Protein AF-A0A7S0TF76-F1 (afdb_monomer_lite)

Radius of gyration: 30.28 Å; chains: 1; bounding box: 95×73×67 Å

pLDDT: mean 72.22, std 18.8, range [25.62, 90.69]

Sequence (268 aa):
AAELTAAITSTTAPPGPQDSPATQPSAFSDVQNGTADVSTMPVDFELGYGGSRKMKGGAMLVMRATTANYNDFKVWVIEESRKIYPGLCKAFCCKEDAGESASVVWVAIFEREALEAVRAEHDTTKPSMLRSLVEEGVMEKVQGLEWCVLSAAFDYDNIAGEQQAVVCVGRMLDPLTSKIAVAMESLGRTQETFAPTCSFMIESEFEIRVKELTAGLSQRAKNHLRVHAGGPVVLINGSYVGSIREFEAFVFKKYKYKDTTPDGMYAK

Foldseek 3Di:
DDYDDDDDDDDDDDDDDDDDDDPDPPPDDDDDDDVPPVVPFDWPDKDFPACLQPAPWKKKKKWKFKFLAVVVVVVCCVPPVPVLADAWGMKTKGWPDPDRTTTMIIMTMGHPVCVVVSVVLPPPVDPHPVVVCCVVRRTVDTPDMDMDTGDSQPQPVALDPAQWEKEKEAAQQQLLLLVVVVVLVVCVVNPVSRNYDYHHDHPVVRVVVQCVLQVPADPLSNCQCVVPPRFMWMDIPSHGQHGSVSVQVVCCVRVVDDDPDDSVVSRD

Secondary structure (DSSP, 8-state):
----------------------------S-----TTTGGGSPEEEEEE-S-GGG-SSEEEEEEEEEES-HHHHHHHHHHHHHHHSTTEEEEEEEE-SSSSSEEEEEEEEEEGGGHHHHHHHT-TTSS-HHHHHHHTTSEEEEEEEEEEEEPTT--TT-S--S-EEEEEEEETT-HHHHHHHHHHHHHHHH-TTEEEEEEEE-HHHHHHHHHHHHHTS-HHHHTHHHHSTTPPEEEETTEEEESHHHHHHHHHHHH-----S-GGGG--

Organism: Hemiselmis andersenii (NCBI:txid464988)

Structure (mmCIF, N/CA/C/O backbone):
data_AF-A0A7S0TF76-F1
#
_entry.id   AF-A0A7S0TF76-F1
#
loop_
_atom_site.group_PDB
_atom_site.id
_atom_site.type_symbol
_atom_site.label_atom_id
_atom_site.label_alt_id
_atom_site.label_comp_id
_atom_site.label_asym_id
_atom_site.label_entity_id
_atom_site.label_seq_id
_atom_site.pdbx_PDB_ins_code
_atom_site.Cartn_x
_atom_site.Cartn_y
_atom_site.Cartn_z
_atom_site.occupancy
_atom_site.B_iso_or_equiv
_atom_site.auth_seq_id
_atom_site.auth_comp_id
_atom_site.auth_asym_id
_atom_site.auth_atom_id
_atom_site.pdbx_PDB_model_num
ATOM 1 N N . ALA A 1 1 ? -65.499 -53.991 -11.770 1.00 42.19 1 ALA A N 1
ATOM 2 C CA . ALA A 1 1 ? -65.523 -53.253 -10.493 1.00 42.19 1 ALA A CA 1
ATOM 3 C C . ALA A 1 1 ? -64.981 -51.855 -10.790 1.00 42.19 1 ALA A C 1
ATOM 5 O O . ALA A 1 1 ? -63.782 -51.736 -10.981 1.00 42.19 1 ALA A O 1
ATOM 6 N N . ALA A 1 2 ? -65.813 -50.956 -11.332 1.00 34.47 2 ALA A N 1
ATOM 7 C CA . ALA A 1 2 ? -66.719 -50.022 -10.628 1.00 34.47 2 ALA A CA 1
ATOM 8 C C . ALA A 1 2 ? -65.906 -48.953 -9.859 1.00 34.47 2 ALA A C 1
ATOM 10 O O . ALA A 1 2 ? -65.185 -49.324 -8.944 1.00 34.47 2 ALA A O 1
ATOM 11 N N . GLU A 1 3 ? -65.803 -47.722 -10.392 1.00 29.64 3 GLU A N 1
ATOM 12 C CA . GLU A 1 3 ? -66.575 -46.516 -9.963 1.00 29.64 3 GLU A CA 1
ATOM 13 C C . GLU A 1 3 ? -65.893 -45.818 -8.762 1.00 29.64 3 GLU A C 1
ATOM 15 O O . GLU A 1 3 ? -65.304 -46.502 -7.942 1.00 29.64 3 GLU A O 1
ATOM 20 N N . LEU A 1 4 ? -65.889 -44.508 -8.494 1.00 28.47 4 LEU A N 1
ATOM 21 C CA . LEU A 1 4 ? -66.287 -43.225 -9.097 1.00 28.47 4 LEU A CA 1
ATOM 22 C C . LEU A 1 4 ? -65.825 -42.158 -8.056 1.00 28.47 4 LEU A C 1
ATOM 24 O O . LEU A 1 4 ? -65.950 -42.449 -6.871 1.00 28.47 4 LEU A O 1
ATOM 28 N N . THR A 1 5 ? -65.462 -40.922 -8.462 1.00 32.19 5 THR A N 1
ATOM 29 C CA . THR A 1 5 ? -65.609 -39.632 -7.691 1.00 32.19 5 THR A CA 1
ATOM 30 C C . THR A 1 5 ? -64.993 -39.495 -6.272 1.00 32.19 5 THR A C 1
ATOM 32 O O . THR A 1 5 ? -64.622 -40.464 -5.641 1.00 32.19 5 THR A O 1
ATOM 35 N N . ALA A 1 6 ? -64.897 -38.351 -5.587 1.00 31.08 6 ALA A N 1
ATOM 36 C CA . ALA A 1 6 ? -64.732 -36.911 -5.822 1.00 31.08 6 ALA A CA 1
ATOM 37 C C . ALA A 1 6 ? -64.413 -36.298 -4.424 1.00 31.08 6 ALA A C 1
ATOM 39 O O . ALA A 1 6 ? -64.575 -36.959 -3.401 1.00 31.08 6 ALA A O 1
ATOM 40 N N . ALA A 1 7 ? -63.936 -35.053 -4.390 1.00 33.53 7 ALA A N 1
ATOM 41 C CA . ALA A 1 7 ? -63.537 -34.280 -3.204 1.00 33.53 7 ALA A CA 1
ATOM 42 C C . ALA A 1 7 ? -64.672 -33.949 -2.200 1.00 33.53 7 ALA A C 1
ATOM 44 O O . ALA A 1 7 ? -65.834 -34.041 -2.579 1.00 33.53 7 ALA A O 1
ATOM 45 N N . ILE A 1 8 ? -64.307 -33.500 -0.977 1.00 30.97 8 ILE A N 1
ATOM 46 C CA . ILE A 1 8 ? -64.923 -32.447 -0.104 1.00 30.97 8 ILE A CA 1
ATOM 47 C C . ILE A 1 8 ? -64.237 -32.498 1.294 1.00 30.97 8 ILE A C 1
ATOM 49 O O . ILE A 1 8 ? -64.200 -33.553 1.916 1.00 30.97 8 ILE A O 1
ATOM 53 N N . THR A 1 9 ? -63.385 -31.532 1.673 1.00 28.66 9 THR A N 1
ATOM 54 C CA . THR A 1 9 ? -63.597 -30.343 2.554 1.00 28.66 9 THR A CA 1
ATOM 55 C C . THR A 1 9 ? -64.059 -30.572 4.012 1.00 28.66 9 THR A C 1
ATOM 57 O O . THR A 1 9 ? -65.182 -30.997 4.227 1.00 28.66 9 THR A O 1
ATOM 60 N N . SER A 1 10 ? -63.221 -30.100 4.966 1.00 28.97 10 SER A N 1
ATOM 61 C CA . SER A 1 10 ? -63.532 -29.358 6.225 1.00 28.97 10 SER A CA 1
ATOM 62 C C . SER A 1 10 ? -64.458 -30.032 7.269 1.00 28.97 10 SER A C 1
ATOM 64 O O . SER A 1 10 ? -65.567 -30.428 6.955 1.00 28.97 10 SER A O 1
ATOM 66 N N . THR A 1 11 ? -64.180 -30.111 8.580 1.00 29.22 11 THR A N 1
ATOM 67 C CA . THR A 1 11 ? -64.014 -29.015 9.568 1.00 29.22 11 THR A CA 1
ATOM 68 C C . THR A 1 11 ? -63.887 -29.658 10.968 1.00 29.22 11 THR A C 1
ATOM 70 O O . THR A 1 11 ? -64.629 -30.601 11.199 1.00 29.22 11 THR A O 1
ATOM 73 N N . THR A 1 12 ? -63.042 -29.150 11.885 1.00 33.56 12 THR A N 1
ATOM 74 C CA . THR A 1 12 ? -63.351 -28.848 13.318 1.00 33.56 12 THR A CA 1
ATOM 75 C C . THR A 1 12 ? -62.072 -28.603 14.146 1.00 33.56 12 THR A C 1
ATOM 77 O O . THR A 1 12 ? -61.213 -29.472 14.242 1.00 33.56 12 THR A O 1
ATOM 80 N N . ALA A 1 13 ? -61.994 -27.433 14.786 1.00 30.77 13 ALA A N 1
ATOM 81 C CA . ALA A 1 13 ? -61.134 -27.068 15.933 1.00 30.77 13 ALA A CA 1
ATOM 82 C C . ALA A 1 13 ? -62.062 -26.669 17.117 1.00 30.77 13 ALA A C 1
ATOM 84 O O . ALA A 1 13 ? -63.269 -26.601 16.846 1.00 30.77 13 ALA A O 1
ATOM 85 N N . PRO A 1 14 ? -61.630 -26.278 18.352 1.00 46.12 14 PRO A N 1
ATOM 86 C CA . PRO A 1 14 ? -60.340 -26.306 19.107 1.00 46.12 14 PRO A CA 1
ATOM 87 C C . PRO A 1 14 ? -60.556 -26.972 20.532 1.00 46.12 14 PRO A C 1
ATOM 89 O O . PRO A 1 14 ? -61.532 -27.721 20.604 1.00 46.12 14 PRO A O 1
ATOM 92 N N . PRO A 1 15 ? -59.808 -26.783 21.675 1.00 41.06 15 PRO A N 1
ATOM 93 C CA . PRO A 1 15 ? -58.677 -25.893 22.044 1.00 41.06 15 PRO A CA 1
ATOM 94 C C . PRO A 1 15 ? -57.441 -26.548 22.741 1.00 41.06 15 PRO A C 1
ATOM 96 O O . PRO A 1 15 ? -57.451 -27.725 23.078 1.00 41.06 15 PRO A O 1
ATOM 99 N N . GLY A 1 16 ? -56.357 -25.758 22.892 1.00 30.70 16 GLY A N 1
ATOM 100 C CA . GLY A 1 16 ? -55.007 -26.136 23.389 1.00 30.70 16 GLY A CA 1
ATOM 101 C C . GLY A 1 16 ? -54.879 -26.323 24.915 1.00 30.70 16 GLY A C 1
ATOM 102 O O . GLY A 1 16 ? -55.875 -26.693 25.530 1.00 30.70 16 GLY A O 1
ATOM 103 N N . PRO A 1 17 ? -53.732 -26.035 25.582 1.00 39.69 17 PRO A N 1
ATOM 104 C CA . PRO A 1 17 ? -52.396 -25.622 25.114 1.00 39.69 17 PRO A CA 1
ATOM 105 C C . PRO A 1 17 ? -51.276 -26.608 25.538 1.00 39.69 17 PRO A C 1
ATOM 107 O O . PRO A 1 17 ? -51.434 -27.318 26.525 1.00 39.69 17 PRO A O 1
ATOM 110 N N . GLN A 1 18 ? -50.119 -26.615 24.862 1.00 31.00 18 GLN A N 1
ATOM 111 C CA . GLN A 1 18 ? -48.836 -26.922 25.517 1.00 31.00 18 GLN A CA 1
ATOM 112 C C . GLN A 1 18 ? -47.633 -26.521 24.655 1.00 31.00 18 GLN A C 1
ATOM 114 O O . GLN A 1 18 ? -47.601 -26.726 23.444 1.00 31.00 18 GLN A O 1
ATOM 119 N N . ASP A 1 19 ? -46.683 -25.898 25.340 1.00 29.23 19 ASP A N 1
ATOM 120 C CA . ASP A 1 19 ? -45.489 -25.212 24.870 1.00 29.23 19 ASP A CA 1
ATOM 121 C C . ASP A 1 19 ? -44.471 -26.105 24.152 1.00 29.23 19 ASP A C 1
ATOM 123 O O . ASP A 1 19 ? -44.180 -27.208 24.615 1.00 29.23 19 ASP A O 1
ATOM 127 N N . SER A 1 20 ? -43.845 -25.575 23.091 1.00 31.34 20 SER A N 1
ATOM 128 C CA . SER A 1 20 ? -42.392 -25.635 22.799 1.00 31.34 20 SER A CA 1
ATOM 129 C C . SER A 1 20 ? -42.086 -25.093 21.390 1.00 31.34 20 SER A C 1
ATOM 131 O O . SER A 1 20 ? -42.975 -25.037 20.544 1.00 31.34 20 SER A O 1
ATOM 133 N N . PRO A 1 21 ? -40.868 -24.571 21.156 1.00 29.06 21 PRO A N 1
ATOM 134 C CA . PRO A 1 21 ? -40.687 -23.190 20.729 1.00 29.06 21 PRO A CA 1
ATOM 135 C C . PRO A 1 21 ? -40.666 -22.998 19.215 1.00 29.06 21 PRO A C 1
ATOM 137 O O . PRO A 1 21 ? -40.229 -23.853 18.447 1.00 29.06 21 PRO A O 1
ATOM 140 N N . ALA A 1 22 ? -41.082 -21.793 18.827 1.00 28.09 22 ALA A N 1
ATOM 141 C CA . ALA A 1 22 ? -40.914 -21.234 17.500 1.00 28.09 22 ALA A CA 1
ATOM 142 C C . ALA A 1 22 ? -39.477 -21.438 17.003 1.00 28.09 22 ALA A C 1
ATOM 144 O O . ALA A 1 22 ? -38.521 -20.908 17.571 1.00 28.09 22 ALA A O 1
ATOM 145 N N . THR A 1 23 ? -39.339 -22.183 15.910 1.00 29.16 23 THR A N 1
ATOM 146 C CA . THR A 1 23 ? -38.160 -22.133 15.053 1.00 29.16 23 THR A CA 1
ATOM 147 C C . THR A 1 23 ? -38.060 -20.701 14.540 1.00 29.16 23 THR A C 1
ATOM 149 O O . THR A 1 23 ? -38.801 -20.295 13.644 1.00 29.16 23 THR A O 1
ATOM 152 N N . GLN A 1 24 ? -37.212 -19.897 15.183 1.00 25.89 24 GLN A N 1
ATOM 153 C CA . GLN A 1 24 ? -36.871 -18.576 14.683 1.00 25.89 24 GLN A CA 1
ATOM 154 C C . GLN A 1 24 ? -36.262 -18.733 13.282 1.00 25.89 24 GLN A C 1
ATOM 156 O O . GLN A 1 24 ? -35.459 -19.647 13.068 1.00 25.89 24 GLN A O 1
ATOM 161 N N . PRO A 1 25 ? -36.634 -17.875 12.320 1.00 25.62 25 PRO A N 1
ATOM 162 C CA . PRO A 1 25 ? -36.003 -17.882 11.012 1.00 25.62 25 PRO A CA 1
ATOM 163 C C . PRO A 1 25 ? -34.510 -17.601 11.192 1.00 25.62 25 PRO A C 1
ATOM 165 O O . PRO A 1 25 ? -34.130 -16.648 11.875 1.00 25.62 25 PRO A O 1
ATOM 168 N N . SER A 1 26 ? -33.663 -18.444 10.597 1.00 28.62 26 SER A N 1
ATOM 169 C CA . SER A 1 26 ? -32.221 -18.222 10.550 1.00 28.62 26 SER A CA 1
ATOM 170 C C . SER A 1 26 ? -31.955 -16.935 9.772 1.00 28.62 26 SER A C 1
ATOM 172 O O . SER A 1 26 ? -31.942 -16.926 8.543 1.00 28.62 26 SER A O 1
ATOM 174 N N . ALA A 1 27 ? -31.774 -15.833 10.489 1.00 28.56 27 ALA A N 1
ATOM 175 C CA . ALA A 1 27 ? -31.528 -14.522 9.912 1.00 28.56 27 ALA A CA 1
ATOM 176 C C . ALA A 1 27 ? -30.065 -14.361 9.479 1.00 28.56 27 ALA A C 1
ATOM 178 O O . ALA A 1 27 ? -29.441 -13.388 9.856 1.00 28.56 27 ALA A O 1
ATOM 179 N N . PHE A 1 28 ? -29.505 -15.310 8.726 1.00 30.78 28 PHE A N 1
ATOM 180 C CA . PHE A 1 28 ? -28.204 -15.153 8.063 1.00 30.78 28 PHE A CA 1
ATOM 181 C C . PHE A 1 28 ? -28.160 -16.006 6.791 1.00 30.78 28 PHE A C 1
ATOM 183 O O . PHE A 1 28 ? -27.321 -16.886 6.625 1.00 30.78 28 PHE A O 1
ATOM 190 N N . SER A 1 29 ? -29.110 -15.754 5.893 1.00 26.66 29 SER A N 1
ATOM 191 C CA . SER A 1 29 ? -28.955 -16.050 4.472 1.00 26.66 29 SER A CA 1
ATOM 192 C C . SER A 1 29 ? -28.594 -14.747 3.762 1.00 26.66 29 SER A C 1
ATOM 194 O O . SER A 1 29 ? -29.328 -13.768 3.871 1.00 26.66 29 SER A O 1
ATOM 196 N N . ASP A 1 30 ? -27.468 -14.780 3.054 1.00 28.95 30 ASP A N 1
ATOM 197 C CA . ASP A 1 30 ? -27.025 -13.806 2.054 1.00 28.95 30 ASP A CA 1
ATOM 198 C C . ASP A 1 30 ? -26.635 -12.408 2.562 1.00 28.95 30 ASP A C 1
ATOM 200 O O . ASP A 1 30 ? -27.362 -11.432 2.412 1.00 28.95 30 ASP A O 1
ATOM 204 N N . VAL A 1 31 ? -25.395 -12.286 3.050 1.00 30.45 31 VAL A N 1
ATOM 205 C CA . VAL A 1 31 ? -24.648 -11.019 2.972 1.00 30.45 31 VAL A CA 1
ATOM 206 C C . VAL A 1 31 ? -23.436 -11.240 2.069 1.00 30.45 31 VAL A C 1
ATOM 208 O O . VAL A 1 31 ? -22.315 -11.464 2.516 1.00 30.45 31 VAL A O 1
ATOM 211 N N . GLN A 1 32 ? -23.679 -11.226 0.759 1.00 33.88 32 GLN A N 1
ATOM 212 C CA . GLN A 1 32 ? -22.683 -10.721 -0.182 1.00 33.88 32 GLN A CA 1
ATOM 213 C C . GLN A 1 32 ? -22.829 -9.191 -0.210 1.00 33.88 32 GLN A C 1
ATOM 215 O O . GLN A 1 32 ? -23.942 -8.696 -0.358 1.00 33.88 32 GLN A O 1
ATOM 220 N N . ASN A 1 33 ? -21.696 -8.483 -0.118 1.00 34.84 33 ASN A N 1
ATOM 221 C CA . ASN A 1 33 ? -21.510 -7.020 -0.180 1.00 34.84 33 ASN A CA 1
ATOM 222 C C . ASN A 1 33 ? -21.681 -6.249 1.148 1.00 34.84 33 ASN A C 1
ATOM 224 O O . ASN A 1 33 ? -22.742 -5.698 1.420 1.00 34.84 33 ASN A O 1
ATOM 228 N N . GLY A 1 34 ? -20.596 -6.135 1.927 1.00 35.06 34 GLY A N 1
ATOM 229 C CA . GLY A 1 34 ? -20.496 -5.249 3.107 1.00 35.06 34 GLY A CA 1
ATOM 230 C C . GLY A 1 34 ? -19.209 -4.409 3.179 1.00 35.06 34 GLY A C 1
ATOM 231 O O . GLY A 1 34 ? -19.221 -3.281 3.666 1.00 35.06 34 GLY A O 1
ATOM 232 N N . THR A 1 35 ? -18.112 -4.873 2.573 1.00 45.31 35 THR A N 1
ATOM 233 C CA . THR A 1 35 ? -16.801 -4.195 2.612 1.00 45.31 35 THR A CA 1
ATOM 234 C C . THR A 1 35 ? -16.717 -2.863 1.855 1.00 45.31 35 THR A C 1
ATOM 236 O O . THR A 1 35 ? -15.742 -2.131 2.027 1.00 45.31 35 THR A O 1
ATOM 239 N N . ALA A 1 36 ? -17.711 -2.518 1.030 1.00 38.28 36 ALA A N 1
ATOM 240 C CA . ALA A 1 36 ? -17.677 -1.323 0.183 1.00 38.28 36 ALA A CA 1
ATOM 241 C C . ALA A 1 36 ? -17.797 0.001 0.967 1.00 38.28 36 ALA A C 1
ATOM 243 O O . ALA A 1 36 ? -17.265 1.015 0.522 1.00 38.28 36 ALA A O 1
ATOM 244 N N . ASP A 1 37 ? -18.428 -0.003 2.143 1.00 54.22 37 ASP A N 1
ATOM 245 C CA . ASP A 1 37 ? -18.818 1.236 2.835 1.00 54.22 37 ASP A CA 1
ATOM 246 C C . ASP A 1 37 ? -17.680 1.848 3.678 1.00 54.22 37 ASP A C 1
ATOM 248 O O . ASP A 1 37 ? -17.488 3.061 3.709 1.00 54.22 37 ASP A O 1
ATOM 252 N N . VAL A 1 38 ? -16.822 1.007 4.271 1.00 56.50 38 VAL A N 1
ATOM 253 C CA . VAL A 1 38 ? -15.661 1.452 5.072 1.00 56.50 38 VAL A CA 1
ATOM 254 C C . VAL A 1 38 ? -14.624 2.184 4.216 1.00 56.50 38 VAL A C 1
ATOM 256 O O . VAL A 1 38 ? -13.966 3.108 4.688 1.00 56.50 38 VAL A O 1
ATOM 259 N N . SER A 1 39 ? -14.492 1.798 2.942 1.00 57.59 39 SER A N 1
ATOM 260 C CA . SER A 1 39 ? -13.488 2.355 2.022 1.00 57.59 39 SER A CA 1
ATOM 261 C C . SER A 1 39 ? -13.649 3.860 1.773 1.00 57.59 39 SER A C 1
ATOM 263 O O . SER A 1 39 ? -12.687 4.528 1.398 1.00 57.59 39 SER A O 1
ATOM 265 N N . THR A 1 40 ? -14.850 4.398 2.008 1.00 61.72 40 THR A N 1
ATOM 266 C CA . THR A 1 40 ? -15.192 5.809 1.799 1.00 61.72 40 THR A CA 1
ATOM 267 C C . THR A 1 40 ? -15.286 6.623 3.088 1.00 61.72 40 THR A C 1
ATOM 269 O O . THR A 1 40 ? -15.486 7.837 3.023 1.00 61.72 40 THR A O 1
ATOM 272 N N . MET A 1 41 ? -15.147 5.996 4.260 1.00 67.50 41 MET A N 1
ATOM 273 C CA . MET A 1 41 ? -15.290 6.688 5.541 1.00 67.50 41 MET A CA 1
ATOM 274 C C . MET A 1 41 ? -14.012 7.451 5.917 1.00 67.50 41 MET A C 1
ATOM 276 O O . MET A 1 41 ? -12.908 6.923 5.760 1.00 67.50 41 MET A O 1
ATOM 280 N N . PRO A 1 42 ? -14.123 8.677 6.463 1.00 73.00 42 PRO A N 1
ATOM 281 C CA . PRO A 1 42 ? -12.965 9.383 6.987 1.00 73.00 42 PRO A CA 1
ATOM 282 C C . PRO A 1 42 ? -12.405 8.636 8.204 1.00 73.00 42 PRO A C 1
ATOM 284 O O . PRO A 1 42 ? -13.107 8.365 9.180 1.00 73.00 42 PRO A O 1
ATOM 287 N N . VAL A 1 43 ? -11.119 8.299 8.135 1.00 81.38 43 VAL A N 1
ATOM 288 C CA . VAL A 1 43 ? -10.383 7.704 9.254 1.00 81.38 43 VAL A CA 1
ATOM 289 C C . VAL A 1 43 ? -10.079 8.801 10.269 1.00 81.38 43 VAL A C 1
ATOM 291 O O . VAL A 1 43 ? -9.451 9.803 9.932 1.00 81.38 43 VAL A O 1
ATOM 294 N N . ASP A 1 44 ? -10.521 8.609 11.510 1.00 82.50 44 ASP A N 1
ATOM 295 C CA . ASP A 1 44 ? -10.246 9.535 12.611 1.00 82.50 44 ASP A CA 1
ATOM 296 C C . ASP A 1 44 ? -8.865 9.261 13.226 1.00 82.50 44 ASP A C 1
ATOM 298 O O . ASP A 1 44 ? -8.083 10.187 13.447 1.00 82.50 44 ASP A O 1
ATOM 302 N N . PHE A 1 45 ? -8.528 7.985 13.442 1.00 81.25 45 PHE A N 1
ATOM 303 C CA . PHE A 1 45 ? -7.182 7.584 13.843 1.00 81.25 45 PHE A CA 1
ATOM 304 C C . PHE A 1 45 ? -6.785 6.218 13.285 1.00 81.25 45 PHE A C 1
ATOM 306 O O . PHE A 1 45 ? -7.620 5.349 13.022 1.00 81.25 45 PHE A O 1
ATOM 313 N N . GLU A 1 46 ? -5.475 6.032 13.151 1.00 83.69 46 GLU A N 1
ATOM 314 C CA . GLU A 1 46 ? -4.843 4.830 12.620 1.00 83.69 46 GLU A CA 1
ATOM 315 C C . GLU A 1 46 ? -3.658 4.423 13.502 1.00 83.69 46 GLU A C 1
ATOM 317 O O . GLU A 1 46 ? -2.889 5.269 13.962 1.00 83.69 46 GLU A O 1
ATOM 322 N N . LEU A 1 47 ? -3.491 3.116 13.698 1.00 78.25 47 LEU A N 1
ATOM 323 C CA . LEU A 1 47 ? -2.373 2.498 14.395 1.00 78.25 47 LEU A CA 1
ATOM 324 C C . LEU A 1 47 ? -1.708 1.461 13.489 1.00 78.25 47 LEU A C 1
ATOM 326 O O . LEU A 1 47 ? -2.320 0.467 13.092 1.00 78.25 47 LEU A O 1
ATOM 330 N N . GLY A 1 48 ? -0.432 1.691 13.183 1.00 76.75 48 GLY A N 1
ATOM 331 C CA . GLY A 1 48 ? 0.421 0.745 12.471 1.00 76.75 48 GLY A CA 1
ATOM 332 C C . GLY A 1 48 ? 1.299 -0.039 13.443 1.00 76.75 48 GLY A C 1
ATOM 333 O O . GLY A 1 48 ? 2.044 0.551 14.224 1.00 76.75 48 GLY A O 1
ATOM 334 N N . TYR A 1 49 ? 1.256 -1.368 13.365 1.00 68.94 49 TYR A N 1
ATOM 335 C CA . TYR A 1 49 ? 2.046 -2.269 14.216 1.00 68.94 49 TYR A CA 1
ATOM 336 C C . TYR A 1 49 ? 3.196 -2.958 13.464 1.00 68.94 49 TYR A C 1
ATOM 338 O O . TYR A 1 49 ? 4.006 -3.665 14.071 1.00 68.94 49 TYR A O 1
ATOM 346 N N . GLY A 1 50 ? 3.308 -2.708 12.155 1.00 57.44 50 GLY A N 1
ATOM 347 C CA . GLY A 1 50 ? 4.246 -3.387 11.263 1.00 57.44 50 GLY A CA 1
ATOM 348 C C . GLY A 1 50 ? 3.816 -4.828 10.965 1.00 57.44 50 GLY A C 1
A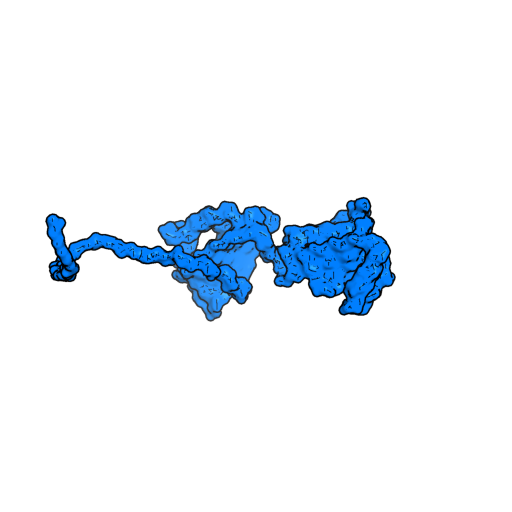TOM 349 O O . GLY A 1 50 ? 2.859 -5.331 11.533 1.00 57.44 50 GLY A O 1
ATOM 350 N N . GLY A 1 51 ? 4.513 -5.506 10.050 1.00 52.03 51 GLY A N 1
ATOM 351 C CA . GLY A 1 51 ? 4.228 -6.915 9.719 1.00 52.03 51 GLY A CA 1
ATOM 352 C C . GLY A 1 51 ? 3.461 -7.147 8.414 1.00 52.03 51 GLY A C 1
ATOM 353 O O . GLY A 1 51 ? 3.509 -8.262 7.903 1.00 52.03 51 GLY A O 1
ATOM 354 N N . SER A 1 52 ? 2.903 -6.098 7.795 1.00 52.72 52 SER A N 1
ATOM 355 C CA . SER A 1 52 ? 2.236 -6.141 6.476 1.00 52.72 52 SER A CA 1
ATOM 356 C C . SER A 1 52 ? 3.046 -6.918 5.425 1.00 52.72 52 SER A C 1
ATOM 358 O O . SER A 1 52 ? 2.539 -7.824 4.773 1.00 52.72 52 SER A O 1
ATOM 360 N N . ARG A 1 53 ? 4.356 -6.650 5.346 1.00 49.94 53 ARG A N 1
ATOM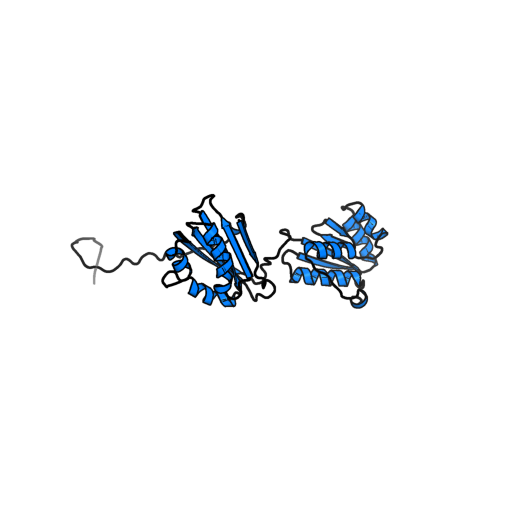 361 C CA . ARG A 1 53 ? 5.303 -7.278 4.400 1.00 49.94 53 ARG A CA 1
ATOM 362 C C . ARG A 1 53 ? 5.637 -8.748 4.677 1.00 49.94 53 ARG A C 1
ATOM 364 O O . ARG A 1 53 ? 6.350 -9.363 3.888 1.00 49.94 53 ARG A O 1
ATOM 371 N N . LYS A 1 54 ? 5.222 -9.287 5.825 1.00 54.34 54 LYS A N 1
ATOM 372 C CA . LYS A 1 54 ? 5.500 -10.667 6.254 1.00 54.34 54 LYS A CA 1
ATOM 373 C C . LYS A 1 54 ? 4.240 -11.527 6.332 1.00 54.34 54 LYS A C 1
ATOM 375 O O . LYS A 1 54 ? 4.373 -12.734 6.529 1.00 54.34 54 LYS A O 1
ATOM 380 N N . MET A 1 55 ? 3.054 -10.939 6.155 1.00 62.28 55 MET A N 1
ATOM 381 C CA . MET A 1 55 ? 1.803 -11.680 6.260 1.00 62.28 55 MET A CA 1
ATOM 382 C C . MET A 1 55 ? 1.688 -12.731 5.155 1.00 62.28 55 MET A C 1
ATOM 384 O O . MET A 1 55 ? 1.728 -12.423 3.963 1.00 62.28 55 MET A O 1
ATOM 388 N N . LYS A 1 56 ? 1.450 -13.984 5.544 1.00 64.69 56 LYS A N 1
ATOM 389 C CA . LYS A 1 56 ? 1.073 -15.069 4.626 1.00 64.69 56 LYS A CA 1
ATOM 390 C C . LYS A 1 56 ? -0.444 -15.070 4.406 1.00 64.69 56 LYS A C 1
ATOM 392 O O . LYS A 1 56 ? -1.138 -16.036 4.713 1.00 64.69 56 LYS A O 1
ATOM 397 N N . GLY A 1 57 ? -0.966 -13.959 3.891 1.00 70.56 57 GLY A N 1
ATOM 398 C CA . GLY A 1 57 ? -2.408 -13.704 3.820 1.00 70.56 57 GLY A CA 1
ATOM 399 C C . GLY A 1 57 ? -2.925 -12.893 5.003 1.00 70.56 57 GLY A C 1
ATOM 400 O O . GLY A 1 57 ? -2.393 -12.981 6.109 1.00 70.56 57 GLY A O 1
ATOM 401 N N . GLY A 1 58 ? -3.973 -12.108 4.757 1.00 76.81 58 GLY A N 1
ATOM 402 C CA . GLY A 1 58 ? -4.589 -11.257 5.769 1.00 76.81 58 GLY A CA 1
ATOM 403 C C . GLY A 1 58 ? -6.007 -11.693 6.107 1.00 76.81 58 GLY A C 1
ATOM 404 O O . GLY A 1 58 ? -6.698 -12.330 5.308 1.00 76.81 58 GLY A O 1
ATOM 405 N N . ALA A 1 59 ? -6.450 -11.313 7.290 1.00 85.75 59 ALA A N 1
ATOM 406 C CA . ALA A 1 59 ? -7.851 -11.273 7.649 1.00 85.75 59 ALA A CA 1
ATOM 407 C C . ALA A 1 59 ? -8.168 -9.910 8.263 1.00 85.75 59 ALA A C 1
ATOM 409 O O . ALA A 1 59 ? -7.306 -9.254 8.850 1.00 85.75 59 ALA A O 1
ATOM 410 N N . MET A 1 60 ? -9.406 -9.481 8.073 1.00 86.88 60 MET A N 1
ATOM 411 C CA . MET A 1 60 ? -9.925 -8.213 8.546 1.00 86.88 60 MET A CA 1
ATOM 412 C C . MET A 1 60 ? -11.165 -8.469 9.390 1.00 86.88 60 MET A C 1
ATOM 414 O O . MET A 1 60 ? -12.048 -9.234 8.995 1.00 86.88 60 MET A O 1
ATOM 418 N N . LEU A 1 61 ? -11.219 -7.797 10.531 1.00 88.44 61 LEU A N 1
ATOM 419 C CA . LEU A 1 61 ? -12.405 -7.649 11.355 1.00 88.44 61 LEU A CA 1
ATOM 420 C C . LEU A 1 61 ? -12.896 -6.211 11.224 1.00 88.44 61 LEU A C 1
ATOM 422 O O . LEU A 1 61 ? -12.123 -5.282 11.446 1.00 88.44 61 LEU A O 1
ATOM 426 N N . VAL A 1 62 ? -14.173 -6.042 10.900 1.00 88.31 62 VAL A N 1
ATOM 427 C CA . VAL A 1 62 ? -14.876 -4.760 10.981 1.00 88.31 62 VAL A CA 1
ATOM 428 C C . VAL A 1 62 ? -15.906 -4.865 12.097 1.00 88.31 62 VAL A C 1
ATOM 430 O O . VAL A 1 62 ? -16.776 -5.732 12.070 1.00 88.31 62 VAL A O 1
ATOM 433 N N . MET A 1 63 ? -15.811 -3.985 13.084 1.00 87.31 63 MET A N 1
ATOM 434 C CA . MET A 1 63 ? -16.752 -3.870 14.188 1.00 87.31 63 MET A CA 1
ATOM 435 C C . MET A 1 63 ? -17.478 -2.537 14.094 1.00 87.31 63 MET A C 1
ATOM 437 O O . MET A 1 63 ? -16.842 -1.485 14.077 1.00 87.31 63 MET A O 1
ATOM 441 N N . ARG A 1 64 ? -18.809 -2.583 14.101 1.00 88.19 64 ARG A N 1
ATOM 442 C CA . ARG A 1 64 ? -19.652 -1.393 14.258 1.00 88.19 64 ARG A CA 1
ATOM 443 C C . ARG A 1 64 ? -20.209 -1.355 15.668 1.00 88.19 64 ARG A C 1
ATOM 445 O O . ARG A 1 64 ? -20.739 -2.362 16.151 1.00 88.19 64 ARG A O 1
ATOM 452 N N . ALA A 1 65 ? -20.082 -0.218 16.336 1.00 87.12 65 ALA A N 1
ATOM 453 C CA . ALA A 1 65 ? -20.514 -0.090 17.715 1.00 87.12 65 ALA A CA 1
ATOM 454 C C . ALA A 1 65 ? -20.826 1.346 18.127 1.00 87.12 65 ALA A C 1
ATOM 456 O O . ALA A 1 65 ? -20.363 2.297 17.513 1.00 87.12 65 ALA A O 1
ATOM 457 N N . THR A 1 66 ? -21.566 1.485 19.221 1.00 88.62 66 THR A N 1
ATOM 458 C CA . THR A 1 66 ? -21.774 2.754 19.915 1.00 88.62 66 THR A CA 1
ATOM 459 C C . THR A 1 66 ? -20.935 2.751 21.183 1.00 88.62 66 THR A C 1
ATOM 461 O O . THR A 1 66 ? -21.016 1.821 21.990 1.00 88.62 66 THR A O 1
ATOM 464 N N . THR A 1 67 ? -20.110 3.776 21.348 1.00 87.19 67 THR A N 1
ATOM 465 C CA . THR A 1 67 ? -19.307 4.006 22.555 1.00 87.19 67 THR A CA 1
ATOM 466 C C . THR A 1 67 ? -19.935 5.106 23.398 1.00 87.19 67 THR A C 1
ATOM 468 O O . THR A 1 67 ? -20.502 6.033 22.828 1.00 87.19 67 THR A O 1
ATOM 471 N N . ALA A 1 68 ? -19.837 4.990 24.728 1.00 82.69 68 ALA A N 1
ATOM 472 C CA . ALA A 1 68 ? -20.282 6.022 25.669 1.00 82.69 68 ALA A CA 1
ATOM 473 C C . ALA A 1 68 ? -19.270 7.175 25.777 1.00 82.69 68 ALA A C 1
ATOM 475 O O . ALA A 1 68 ? -19.642 8.324 25.999 1.00 82.69 68 ALA A O 1
ATOM 476 N N . ASN A 1 69 ? -17.981 6.860 25.613 1.00 85.69 69 ASN A N 1
ATOM 477 C CA . ASN A 1 69 ? -16.892 7.825 25.581 1.00 85.69 69 ASN A CA 1
ATOM 478 C C . ASN A 1 69 ? -15.870 7.423 24.516 1.00 85.69 69 ASN A C 1
ATOM 480 O O . ASN A 1 69 ? -15.043 6.525 24.705 1.00 85.69 69 ASN A O 1
ATOM 484 N N . TYR A 1 70 ? -15.888 8.155 23.403 1.00 85.44 70 TYR A N 1
ATOM 485 C CA . TYR A 1 70 ? -14.992 7.887 22.284 1.00 85.44 70 TYR A CA 1
ATOM 486 C C . TYR A 1 70 ? -13.500 7.957 22.648 1.00 85.44 70 TYR A C 1
ATOM 488 O O . TYR A 1 70 ? -12.704 7.204 22.091 1.00 85.44 70 TYR A O 1
ATOM 496 N N . ASN A 1 71 ? -13.098 8.832 23.575 1.00 85.88 71 ASN A N 1
ATOM 497 C CA . ASN A 1 71 ? -11.691 8.960 23.955 1.00 85.88 71 ASN A CA 1
ATOM 498 C C . ASN A 1 71 ? -11.212 7.761 24.780 1.00 85.88 71 ASN A C 1
ATOM 500 O O . ASN A 1 71 ? -10.112 7.271 24.535 1.00 85.88 71 ASN A O 1
ATOM 504 N N . ASP A 1 72 ? -12.042 7.243 25.684 1.00 85.19 72 ASP A N 1
ATOM 505 C CA . ASP A 1 72 ? -11.704 6.041 26.456 1.00 85.19 72 ASP A CA 1
ATOM 506 C C . ASP A 1 72 ? -11.619 4.822 25.530 1.00 85.19 72 ASP A C 1
ATOM 508 O O . ASP A 1 72 ? -10.681 4.030 25.620 1.00 85.19 72 ASP A O 1
ATOM 512 N N . PHE A 1 73 ? -12.524 4.733 24.548 1.00 84.94 73 PHE A N 1
ATOM 513 C CA . PHE A 1 73 ? -12.441 3.716 23.502 1.00 84.94 73 PHE A CA 1
ATOM 514 C C . PHE A 1 73 ? -11.139 3.821 22.692 1.00 84.94 73 PHE A C 1
ATOM 516 O O . PHE A 1 73 ? -10.505 2.802 22.420 1.00 84.94 73 PHE A O 1
ATOM 523 N N . LYS A 1 74 ? -10.683 5.030 22.332 1.00 83.94 74 LYS A N 1
ATOM 524 C CA . LYS A 1 74 ? -9.383 5.215 21.657 1.00 83.94 74 LYS A CA 1
ATOM 525 C C . LYS A 1 74 ? -8.222 4.698 22.490 1.00 83.94 74 LYS A C 1
ATOM 527 O O . LYS A 1 74 ? -7.372 3.989 21.954 1.00 83.94 74 LYS A O 1
ATOM 532 N N . VAL A 1 75 ? -8.171 5.079 23.767 1.00 84.88 75 VAL A N 1
ATOM 533 C CA . VAL A 1 75 ? -7.117 4.638 24.691 1.00 84.88 75 VAL A CA 1
ATOM 534 C C . VAL A 1 75 ? -7.110 3.117 24.759 1.00 84.88 75 VAL A C 1
ATOM 536 O O . VAL A 1 75 ? -6.067 2.503 24.546 1.00 84.88 75 VAL A O 1
ATOM 539 N N . TRP A 1 76 ? -8.287 2.509 24.910 1.00 84.62 76 TRP A N 1
ATOM 540 C CA . TRP A 1 76 ? -8.431 1.061 24.890 1.00 84.62 76 TRP A CA 1
ATOM 541 C C . TRP A 1 76 ? -7.898 0.432 23.590 1.00 84.62 76 TRP A C 1
ATOM 543 O O . TRP A 1 76 ? -7.088 -0.494 23.642 1.00 84.62 76 TRP A O 1
ATOM 553 N N . VAL A 1 77 ? -8.265 0.958 22.413 1.00 82.31 77 VAL A N 1
ATOM 554 C CA . VAL A 1 77 ? -7.749 0.448 21.128 1.00 82.31 77 VAL A CA 1
ATOM 555 C C . VAL A 1 77 ? -6.221 0.547 21.074 1.00 82.31 77 VAL A C 1
ATOM 557 O O . VAL A 1 77 ? -5.565 -0.376 20.591 1.00 82.31 77 VAL A O 1
ATOM 560 N N . ILE A 1 78 ? -5.638 1.639 21.569 1.00 80.31 78 ILE A N 1
ATOM 561 C CA . ILE A 1 78 ? -4.186 1.852 21.570 1.00 80.31 78 ILE A CA 1
ATOM 562 C C . ILE A 1 78 ? -3.473 0.846 22.482 1.00 80.31 78 ILE A C 1
ATOM 564 O O . ILE A 1 78 ? -2.445 0.289 22.086 1.00 80.31 78 ILE A O 1
ATOM 568 N N . GLU A 1 79 ? -4.012 0.603 23.675 1.00 83.12 79 GLU A N 1
ATOM 569 C CA . GLU A 1 79 ? -3.349 -0.171 24.729 1.00 83.12 79 GLU A CA 1
ATOM 570 C C . GLU A 1 79 ? -3.597 -1.684 24.630 1.00 83.12 79 GLU A C 1
ATOM 572 O O . GLU A 1 79 ? -2.697 -2.481 24.923 1.00 83.12 79 GLU A O 1
ATOM 577 N N . GLU A 1 80 ? -4.780 -2.097 24.168 1.00 80.31 80 GLU A N 1
ATOM 578 C CA . GLU A 1 80 ? -5.229 -3.490 24.265 1.00 80.31 80 GLU A CA 1
ATOM 579 C C . GLU A 1 80 ? -5.240 -4.239 22.929 1.00 80.31 80 GLU A C 1
ATOM 581 O O . GLU A 1 80 ? -4.983 -5.445 22.907 1.00 80.31 80 GLU A O 1
ATOM 586 N N . SER A 1 81 ? -5.450 -3.562 21.793 1.00 78.81 81 SER A N 1
ATOM 587 C CA . SER A 1 81 ? -5.639 -4.245 20.496 1.00 78.81 81 SER A CA 1
ATOM 588 C C . SER A 1 81 ? -4.496 -5.206 20.143 1.00 78.81 81 SER A C 1
ATOM 590 O O . SER A 1 81 ? -4.730 -6.329 19.698 1.00 78.81 81 SER A O 1
ATOM 592 N N . ARG A 1 82 ? -3.243 -4.832 20.413 1.00 74.75 82 ARG A N 1
ATOM 593 C CA . ARG A 1 82 ? -2.082 -5.680 20.105 1.00 74.75 82 ARG A CA 1
ATOM 594 C C . ARG A 1 82 ? -2.008 -6.951 20.955 1.00 74.75 82 ARG A C 1
ATOM 596 O O . ARG A 1 82 ? -1.408 -7.932 20.525 1.00 74.75 82 ARG A O 1
ATOM 603 N N . LYS A 1 83 ? -2.578 -6.934 22.160 1.00 78.94 83 LYS A N 1
ATOM 604 C CA . LYS A 1 83 ? -2.615 -8.104 23.049 1.00 78.94 83 LYS A CA 1
ATOM 605 C C . LYS A 1 83 ? -3.660 -9.115 22.579 1.00 78.94 83 LYS A C 1
ATOM 607 O O . LYS A 1 83 ? -3.479 -10.310 22.770 1.00 78.94 83 LYS A O 1
ATOM 612 N N . ILE A 1 84 ? -4.722 -8.616 21.951 1.00 74.31 84 ILE A N 1
ATOM 613 C CA . ILE A 1 84 ? -5.916 -9.379 21.577 1.00 74.31 84 ILE A CA 1
ATOM 614 C C . ILE A 1 84 ? -5.773 -10.017 20.194 1.00 74.31 84 ILE A C 1
ATOM 616 O O . ILE A 1 84 ? -6.330 -11.081 19.940 1.00 74.31 84 ILE A O 1
ATOM 620 N N . TYR A 1 85 ? -5.011 -9.387 19.302 1.00 81.06 85 TYR A N 1
ATOM 621 C CA . TYR A 1 85 ? -4.847 -9.844 17.925 1.00 81.06 85 TYR A CA 1
ATOM 622 C C . TYR A 1 85 ? -3.408 -10.300 17.661 1.00 81.06 85 TYR A C 1
ATOM 624 O O . TYR A 1 85 ? -2.550 -9.489 17.293 1.00 81.06 85 TYR A O 1
ATOM 632 N N . PRO A 1 86 ? -3.109 -11.603 17.812 1.00 78.12 86 PRO A N 1
ATOM 633 C CA . PRO A 1 86 ? -1.847 -12.163 17.351 1.00 78.12 86 PRO A CA 1
ATOM 634 C C . PRO A 1 86 ? -1.633 -11.839 15.869 1.00 78.12 86 PRO A C 1
ATOM 636 O O . PRO A 1 86 ? -2.518 -12.044 15.042 1.00 78.12 86 PRO A O 1
ATOM 639 N N . GLY A 1 87 ? -0.463 -11.299 15.530 1.00 78.56 87 GLY A N 1
ATOM 640 C CA . GLY A 1 87 ? -0.171 -10.894 14.153 1.00 78.56 87 GLY A CA 1
ATOM 641 C C . GLY A 1 87 ? -0.925 -9.641 13.689 1.00 78.56 87 GLY A C 1
ATOM 642 O O . GLY A 1 87 ? -1.035 -9.428 12.482 1.00 78.56 87 GLY A O 1
ATOM 643 N N . LEU A 1 88 ? -1.442 -8.807 14.607 1.00 82.88 88 LEU A N 1
ATOM 644 C CA . LEU A 1 88 ? -2.005 -7.498 14.263 1.00 82.88 88 LEU A CA 1
ATOM 645 C C . LEU A 1 88 ? -0.981 -6.663 13.508 1.00 82.88 88 LEU A C 1
ATOM 647 O O . LEU A 1 88 ? 0.109 -6.384 14.012 1.00 82.88 88 LEU A O 1
ATOM 651 N N . CYS A 1 89 ? -1.370 -6.233 12.317 1.00 79.06 89 CYS A N 1
ATOM 652 C CA . CYS A 1 89 ? -0.542 -5.406 11.456 1.00 79.06 89 CYS A CA 1
ATOM 653 C C . CYS A 1 89 ? -0.993 -3.950 11.483 1.00 79.06 89 CYS A C 1
ATOM 655 O O . CYS A 1 89 ? -0.161 -3.037 11.493 1.00 79.06 89 CYS A O 1
ATOM 657 N N . LYS A 1 90 ? -2.309 -3.728 11.502 1.00 80.25 90 LYS A N 1
ATOM 658 C CA . LYS A 1 90 ? -2.903 -2.397 11.439 1.00 80.25 90 LYS A CA 1
ATOM 659 C C . LYS A 1 90 ? -4.286 -2.398 12.072 1.00 80.25 90 LYS A C 1
ATOM 661 O O . LYS A 1 90 ? -5.022 -3.377 11.958 1.00 80.25 90 LYS A O 1
ATOM 666 N N . ALA A 1 91 ? -4.636 -1.292 12.709 1.00 84.88 91 ALA A N 1
ATOM 667 C CA . ALA A 1 91 ? -5.992 -1.018 13.150 1.00 84.88 91 ALA A CA 1
ATOM 668 C C . ALA A 1 91 ? -6.334 0.446 12.883 1.00 84.88 91 ALA A C 1
ATOM 670 O O . ALA A 1 91 ? -5.458 1.307 12.927 1.00 84.88 91 ALA A O 1
ATOM 671 N N . PHE A 1 92 ? -7.593 0.743 12.604 1.00 85.50 92 PHE A N 1
ATOM 672 C CA . PHE A 1 92 ? -8.059 2.115 12.447 1.00 85.50 92 PHE A CA 1
ATOM 673 C C . PHE A 1 92 ? -9.510 2.246 12.876 1.00 85.50 92 PHE A C 1
ATOM 675 O O . PHE A 1 92 ? -10.233 1.256 12.998 1.00 85.50 92 PHE A O 1
ATOM 682 N N . CYS A 1 93 ? -9.922 3.478 13.137 1.00 86.88 93 CYS A N 1
ATOM 683 C CA . CYS A 1 93 ? -11.276 3.784 13.552 1.00 86.88 93 CYS A CA 1
ATOM 684 C C . CYS A 1 93 ? -11.830 4.943 12.733 1.00 86.88 93 CYS A C 1
ATOM 686 O O . CYS A 1 93 ? -11.160 5.959 12.530 1.00 86.88 93 CYS A O 1
ATOM 688 N N . CYS A 1 94 ? -13.075 4.791 12.309 1.00 84.75 94 CYS A N 1
ATOM 689 C CA . CYS A 1 94 ? -13.878 5.829 11.692 1.00 84.75 94 CYS A CA 1
ATOM 690 C C . CYS A 1 94 ? -14.955 6.258 12.689 1.00 84.75 94 CYS A C 1
ATOM 692 O O . CYS A 1 94 ? -15.603 5.416 13.317 1.00 84.75 94 CYS A O 1
ATOM 694 N N . LYS A 1 95 ? -15.144 7.569 12.834 1.00 84.00 95 LYS A N 1
ATOM 695 C CA . LYS A 1 95 ? -16.211 8.144 13.654 1.00 84.00 95 LYS A CA 1
ATOM 696 C C . LYS A 1 95 ? -17.379 8.510 12.738 1.00 84.00 95 LYS A C 1
ATOM 698 O O . LYS A 1 95 ? -17.183 9.283 11.805 1.00 84.00 95 LYS A O 1
ATOM 703 N N . GLU A 1 96 ? -18.560 7.947 12.981 1.00 76.50 96 GLU A N 1
ATOM 704 C CA . GLU A 1 96 ? -19.755 8.214 12.164 1.00 76.50 96 GLU A CA 1
ATOM 705 C C . GLU A 1 96 ? -20.455 9.508 12.592 1.00 76.50 96 GLU A C 1
ATOM 707 O O . GLU A 1 96 ? -20.832 10.306 11.739 1.00 76.50 96 GLU A O 1
ATOM 712 N N . ASP A 1 97 ? -20.539 9.762 13.903 1.00 73.56 97 ASP A N 1
ATOM 713 C CA . ASP A 1 97 ? -21.272 10.903 14.458 1.00 73.56 97 ASP A CA 1
ATOM 714 C C . ASP A 1 97 ? -20.402 11.810 15.335 1.00 73.56 97 ASP A C 1
ATOM 716 O O . ASP A 1 97 ? -19.525 11.370 16.084 1.00 73.56 97 ASP A O 1
ATOM 720 N N . ALA A 1 98 ? -20.681 13.114 15.298 1.00 60.03 98 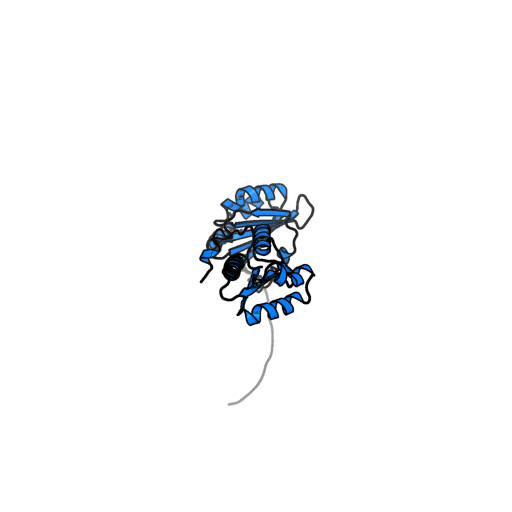ALA A N 1
ATOM 721 C CA . ALA A 1 98 ? -20.041 14.094 16.167 1.00 60.03 98 ALA A CA 1
ATOM 722 C C . ALA A 1 98 ? -20.737 14.142 17.545 1.00 60.03 98 ALA A C 1
ATOM 724 O O . ALA A 1 98 ? -21.690 14.888 17.740 1.00 60.03 98 ALA A O 1
ATOM 725 N N . GLY A 1 99 ? -20.240 13.358 18.509 1.00 63.94 99 GLY A N 1
ATOM 726 C CA . GLY A 1 99 ? -20.696 13.357 19.910 1.00 63.94 99 GLY A CA 1
ATOM 727 C C . GLY A 1 99 ? -19.688 12.719 20.880 1.00 63.94 99 GLY A C 1
ATOM 728 O O . GLY A 1 99 ? -18.662 12.192 20.430 1.00 63.94 99 GLY A O 1
ATOM 729 N N . GLU A 1 100 ? -19.952 12.813 22.193 1.00 62.12 100 GLU A N 1
ATOM 730 C CA . GLU A 1 100 ? -19.235 12.054 23.243 1.00 62.12 100 GLU A CA 1
ATOM 731 C C . GLU A 1 100 ? -19.629 10.574 23.201 1.00 62.12 100 GLU A C 1
ATOM 733 O O . GLU A 1 100 ? -18.745 9.725 23.060 1.00 62.12 100 GLU A O 1
ATOM 738 N N . SER A 1 101 ? -20.941 10.298 23.162 1.00 71.38 101 SER A N 1
ATOM 739 C CA . SER A 1 101 ? -21.460 9.036 22.638 1.00 71.38 101 SER A CA 1
ATOM 740 C C . SER A 1 101 ? -21.398 9.080 21.113 1.00 71.38 101 SER A C 1
ATOM 742 O O . SER A 1 101 ? -21.980 9.969 20.484 1.00 71.38 101 SER A O 1
ATOM 744 N N . ALA A 1 102 ? -20.660 8.154 20.508 1.00 79.44 102 ALA A N 1
ATOM 745 C CA . ALA A 1 102 ? -20.434 8.134 19.067 1.00 79.44 102 ALA A CA 1
ATOM 746 C C . ALA A 1 102 ? -20.643 6.733 18.505 1.00 79.44 102 ALA A C 1
ATOM 748 O O . ALA A 1 102 ? -20.210 5.743 19.102 1.00 79.44 102 ALA A O 1
ATOM 749 N N . SER A 1 103 ? -21.268 6.658 17.330 1.00 85.50 103 SER A N 1
ATOM 750 C CA . SER A 1 103 ? -21.181 5.459 16.506 1.00 85.50 103 SER A CA 1
ATOM 751 C C . SER A 1 103 ? -19.798 5.413 15.853 1.00 85.50 103 SER A C 1
ATOM 753 O O . SER A 1 103 ? -19.279 6.422 15.358 1.00 85.50 103 SER A O 1
ATOM 755 N N . VAL A 1 104 ? -19.154 4.257 15.950 1.00 88.38 104 VAL A N 1
ATOM 756 C CA . VAL A 1 104 ? -17.782 4.023 15.516 1.00 88.38 104 VAL A CA 1
ATOM 757 C C . VAL A 1 104 ? -17.704 2.760 14.681 1.00 88.38 104 VAL A C 1
ATOM 759 O O . VAL A 1 104 ? -18.343 1.745 14.973 1.00 88.38 104 VAL A O 1
ATOM 762 N N . VAL A 1 105 ? -16.849 2.820 13.667 1.00 88.06 105 VAL A N 1
ATOM 763 C CA . VAL A 1 105 ? -16.445 1.661 12.881 1.00 88.06 105 VAL A CA 1
ATOM 764 C C . VAL A 1 105 ? -14.978 1.414 13.154 1.00 88.06 105 VAL A C 1
ATOM 766 O O . VAL A 1 105 ? -14.116 2.200 12.766 1.00 88.06 105 VAL A O 1
ATOM 769 N N . TRP A 1 106 ? -14.692 0.321 13.844 1.00 88.00 106 TRP A N 1
ATOM 770 C CA . TRP A 1 106 ? -13.338 -0.123 14.110 1.00 88.00 106 TRP A CA 1
ATOM 771 C C . TRP A 1 106 ? -12.946 -1.236 13.154 1.00 88.00 106 TRP A C 1
ATOM 773 O O . TRP A 1 106 ? -13.705 -2.176 12.931 1.00 88.00 106 TRP A O 1
ATOM 783 N N . VAL A 1 107 ? -11.737 -1.142 12.617 1.00 87.56 107 VAL A N 1
ATOM 784 C CA . VAL A 1 107 ? -11.187 -2.127 11.697 1.00 87.56 107 VAL A CA 1
ATOM 785 C C . VAL A 1 107 ? -9.852 -2.615 12.224 1.00 87.56 107 VAL A C 1
ATOM 787 O O . VAL A 1 107 ? -8.967 -1.812 12.515 1.00 87.56 107 VAL A O 1
ATOM 790 N N . ALA A 1 108 ? -9.695 -3.932 12.312 1.00 88.25 108 ALA A N 1
ATOM 791 C CA . ALA A 1 108 ? -8.455 -4.595 12.695 1.00 88.25 108 ALA A CA 1
ATOM 792 C C . ALA A 1 108 ? -8.014 -5.562 11.592 1.00 88.25 108 ALA A C 1
ATOM 794 O O . ALA A 1 108 ? -8.815 -6.348 11.087 1.00 88.25 108 ALA A O 1
ATOM 795 N N . ILE A 1 109 ? -6.734 -5.507 11.225 1.00 86.19 109 ILE A N 1
ATOM 796 C CA . ILE A 1 109 ? -6.124 -6.328 10.176 1.00 86.19 109 ILE A CA 1
ATOM 797 C C . ILE A 1 109 ? -4.973 -7.122 10.772 1.00 86.19 109 ILE A C 1
ATOM 799 O O . ILE A 1 109 ? -4.038 -6.553 11.344 1.00 86.19 109 ILE A O 1
ATOM 803 N N . PHE A 1 110 ? -5.020 -8.434 10.595 1.00 86.25 110 PHE A N 1
ATOM 804 C CA . PHE A 1 110 ? -4.089 -9.371 11.210 1.00 86.25 110 PHE A CA 1
ATOM 805 C C . PHE A 1 110 ? -3.774 -10.546 10.274 1.00 86.25 110 PHE A C 1
ATOM 807 O O . PHE A 1 110 ? -4.390 -10.717 9.216 1.00 86.25 110 PHE A O 1
ATOM 814 N N . GLU A 1 111 ? -2.783 -11.354 10.650 1.00 84.75 111 GLU A N 1
ATOM 815 C CA . GLU A 1 111 ? -2.386 -12.536 9.882 1.00 84.75 111 GLU A CA 1
ATOM 816 C C . GLU A 1 111 ? -3.533 -13.543 9.756 1.00 84.75 111 GLU A C 1
ATOM 818 O O . GLU A 1 111 ? -4.196 -13.893 10.731 1.00 84.75 111 GLU A O 1
ATOM 823 N N . ARG A 1 112 ? -3.739 -14.077 8.548 1.00 85.12 112 ARG A N 1
ATOM 824 C CA . ARG A 1 112 ? -4.834 -15.019 8.272 1.00 85.12 112 ARG A CA 1
ATOM 825 C C . ARG A 1 112 ? -4.834 -16.241 9.194 1.00 85.12 112 ARG A C 1
ATOM 827 O O . ARG A 1 112 ? -5.904 -16.726 9.549 1.00 85.12 112 ARG A O 1
ATOM 834 N N . GLU A 1 113 ? -3.657 -16.736 9.572 1.00 85.31 113 GLU A N 1
ATOM 835 C CA . GLU A 1 113 ? -3.507 -17.897 10.461 1.00 85.31 113 GLU A CA 1
ATOM 836 C C . GLU A 1 113 ? -4.105 -17.646 11.859 1.00 85.31 113 GLU A C 1
ATOM 838 O O . GLU A 1 113 ? -4.550 -18.589 12.510 1.00 85.31 113 GLU A O 1
ATOM 843 N N . ALA A 1 114 ? -4.199 -16.384 12.294 1.00 85.88 114 ALA A N 1
ATOM 844 C CA . ALA A 1 114 ? -4.782 -16.006 13.579 1.00 85.88 114 ALA A CA 1
ATOM 845 C C . ALA A 1 114 ? -6.320 -15.886 13.557 1.00 85.88 114 ALA A C 1
ATOM 847 O O . ALA A 1 114 ? -6.926 -15.739 14.616 1.00 85.88 114 ALA A O 1
ATOM 848 N N . LEU A 1 115 ? -6.976 -15.975 12.391 1.00 87.75 115 LEU A N 1
ATOM 849 C CA . LEU A 1 115 ? -8.415 -15.712 12.238 1.00 87.75 115 LEU A CA 1
ATOM 850 C C . LEU A 1 115 ? -9.305 -16.530 13.168 1.00 87.75 115 LEU A C 1
ATOM 852 O O . LEU A 1 115 ? -10.176 -15.963 13.820 1.00 87.75 115 LEU A O 1
ATOM 856 N N . GLU A 1 116 ? -9.101 -17.841 13.245 1.00 86.12 116 GLU A N 1
ATOM 857 C CA . GLU A 1 116 ? -9.973 -18.691 14.062 1.00 86.12 116 GLU A CA 1
ATOM 858 C C . GLU A 1 116 ? -9.769 -18.453 15.565 1.00 86.12 116 GLU A C 1
ATOM 860 O O . GLU A 1 116 ? -10.739 -18.451 16.322 1.00 86.12 116 GLU A O 1
ATOM 865 N N . ALA A 1 117 ? -8.535 -18.166 15.995 1.00 84.38 117 ALA A N 1
ATOM 866 C CA . ALA A 1 117 ? -8.254 -17.793 17.381 1.00 84.38 117 ALA A CA 1
ATOM 867 C C . ALA A 1 117 ? -8.923 -16.456 17.736 1.00 84.38 117 ALA A C 1
ATOM 869 O O . ALA A 1 117 ? -9.614 -16.348 18.744 1.00 84.38 117 ALA A O 1
ATOM 870 N N . VAL A 1 118 ? -8.795 -15.462 16.857 1.00 85.56 118 VAL A N 1
ATOM 871 C CA . VAL A 1 118 ? -9.397 -14.138 17.040 1.00 85.56 118 VAL A CA 1
ATOM 872 C C . VAL A 1 118 ? -10.932 -14.200 17.029 1.00 85.56 118 VAL A C 1
ATOM 874 O O . VAL A 1 118 ? -11.580 -13.534 17.837 1.00 85.56 118 VAL A O 1
ATOM 877 N N . ARG A 1 119 ? -11.534 -15.030 16.167 1.00 85.88 119 ARG A N 1
ATOM 878 C CA . ARG A 1 119 ? -12.987 -15.277 16.151 1.00 85.88 119 ARG A CA 1
ATOM 879 C C . ARG A 1 119 ? -13.493 -15.830 17.476 1.00 85.88 119 ARG A C 1
ATOM 881 O O . ARG A 1 119 ? -14.548 -15.401 17.938 1.00 85.88 119 ARG A O 1
ATOM 888 N N . ALA A 1 120 ? -12.751 -16.752 18.086 1.00 80.50 120 ALA A N 1
ATOM 889 C CA . ALA A 1 120 ? -13.122 -17.330 19.372 1.00 80.50 120 ALA A CA 1
ATOM 890 C C . ALA A 1 120 ? -13.147 -16.279 20.499 1.00 80.50 120 ALA A C 1
ATOM 892 O O . ALA A 1 120 ? -14.045 -16.317 21.338 1.00 80.50 120 ALA A O 1
ATOM 893 N N . GLU A 1 121 ? -12.226 -15.310 20.477 1.00 77.69 121 GLU A N 1
ATOM 894 C CA . GLU A 1 121 ? -12.152 -14.211 21.457 1.00 77.69 121 GLU A CA 1
ATOM 895 C C . GLU A 1 121 ? -13.319 -13.211 21.361 1.00 77.69 121 GLU A C 1
ATOM 897 O O . GLU A 1 121 ? -13.563 -12.450 22.294 1.00 77.69 121 GLU A O 1
ATOM 902 N N . HIS A 1 122 ? -14.045 -13.189 20.238 1.00 75.44 122 HIS A N 1
ATOM 903 C CA . HIS A 1 122 ? -15.108 -12.212 19.947 1.00 75.44 122 HIS A CA 1
ATOM 904 C C . HIS A 1 122 ? -16.521 -12.805 20.051 1.00 75.44 122 HIS A C 1
ATOM 906 O O . HIS A 1 122 ? -17.505 -12.182 19.650 1.00 75.44 122 HIS A O 1
ATOM 912 N N . ASP A 1 123 ? -16.634 -14.007 20.613 1.00 70.06 123 ASP A N 1
ATOM 913 C CA . ASP A 1 123 ? -17.905 -14.658 20.904 1.00 70.06 123 ASP A CA 1
ATOM 914 C C . ASP A 1 123 ? -18.616 -13.948 22.072 1.00 70.06 123 ASP A C 1
ATOM 916 O O . ASP A 1 123 ? -18.265 -14.099 23.245 1.00 70.06 123 ASP A O 1
ATOM 920 N N . THR A 1 124 ? -19.641 -13.155 21.758 1.00 62.78 124 THR A N 1
ATOM 921 C CA . THR A 1 124 ? -20.432 -12.393 22.741 1.00 62.78 124 THR A CA 1
ATOM 922 C C . THR A 1 124 ? -21.296 -13.277 23.643 1.00 62.78 124 THR A C 1
ATOM 924 O O . THR A 1 124 ? -21.803 -12.806 24.663 1.00 62.78 124 THR A O 1
ATOM 927 N N . THR A 1 125 ? -21.450 -14.566 23.319 1.00 66.31 125 THR A N 1
ATOM 928 C CA . THR A 1 125 ? -22.174 -15.528 24.168 1.00 66.31 125 THR A CA 1
ATOM 929 C C . THR A 1 125 ? -21.327 -16.049 25.333 1.00 66.31 125 THR A C 1
ATOM 931 O O . THR A 1 125 ? -21.857 -16.641 26.274 1.00 66.31 125 THR A O 1
ATOM 934 N N . LYS A 1 126 ? -20.017 -15.784 25.308 1.00 65.75 126 LYS A N 1
ATOM 935 C CA . LYS A 1 126 ? -19.041 -16.133 26.347 1.00 65.75 126 LYS A CA 1
ATOM 936 C C . LYS A 1 126 ? -18.497 -14.863 27.017 1.00 65.75 126 LYS A C 1
ATOM 938 O O . LYS A 1 126 ? -18.804 -13.758 26.565 1.00 65.75 126 LYS A O 1
ATOM 943 N N . PRO A 1 127 ? -17.716 -14.979 28.106 1.00 62.78 127 PRO A N 1
ATOM 944 C CA . PRO A 1 127 ? -16.955 -13.859 28.652 1.00 62.78 127 PRO A CA 1
ATOM 945 C C . PRO A 1 127 ? -15.852 -13.472 27.651 1.00 62.78 127 PRO A C 1
ATOM 947 O O . PRO A 1 127 ? -14.719 -13.927 27.753 1.00 62.78 127 PRO A O 1
ATOM 950 N N . SER A 1 128 ? -16.223 -12.715 26.621 1.00 71.81 128 SER A N 1
ATOM 951 C CA . SER A 1 128 ? -15.311 -12.139 25.635 1.00 71.81 128 SER A CA 1
ATOM 952 C C . SER A 1 128 ? -14.898 -10.732 26.044 1.00 71.81 128 SER A C 1
ATOM 954 O O . SER A 1 128 ? -15.578 -10.055 26.814 1.00 71.81 128 SER A O 1
ATOM 956 N N . MET A 1 129 ? -13.800 -10.257 25.470 1.00 75.00 129 MET A N 1
ATOM 957 C CA . MET A 1 129 ? -13.317 -8.895 25.692 1.00 75.00 129 MET A CA 1
ATOM 958 C C . MET A 1 129 ? -14.342 -7.830 25.253 1.00 75.00 129 MET A C 1
ATOM 960 O O . MET A 1 129 ? -14.534 -6.831 25.938 1.00 75.00 129 MET A O 1
ATOM 964 N N . LEU A 1 130 ? -15.086 -8.052 24.162 1.00 76.00 130 LEU A N 1
ATOM 965 C CA . LEU A 1 130 ? -16.135 -7.105 23.755 1.00 76.00 130 LEU A CA 1
ATOM 966 C C . LEU A 1 130 ? -17.225 -6.962 24.820 1.00 76.00 130 LEU A C 1
ATOM 968 O O . LEU A 1 130 ? -17.821 -5.897 24.965 1.00 76.00 130 LEU A O 1
ATOM 972 N N . ARG A 1 131 ? -17.478 -8.030 25.580 1.00 76.19 131 ARG A N 1
ATOM 973 C CA . ARG A 1 131 ? -18.408 -8.002 26.700 1.00 76.19 131 ARG A CA 1
ATOM 974 C C . ARG A 1 131 ? -17.835 -7.236 27.892 1.00 76.19 131 ARG A C 1
ATOM 976 O O . ARG A 1 131 ? -18.584 -6.467 28.484 1.00 76.19 131 ARG A O 1
ATOM 983 N N . SER A 1 132 ? -16.540 -7.373 28.199 1.00 79.25 132 SER A N 1
ATOM 984 C CA . SER A 1 132 ? -15.917 -6.580 29.270 1.00 79.25 132 SER A CA 1
ATOM 985 C C . SER A 1 132 ? -15.959 -5.085 28.954 1.00 79.25 132 SER A C 1
ATOM 987 O O . SER A 1 132 ? -16.283 -4.302 29.833 1.00 79.25 132 SER A O 1
ATOM 989 N N . LEU A 1 133 ? -15.780 -4.683 27.691 1.00 80.12 133 LEU A N 1
ATOM 990 C CA . LEU A 1 133 ? -15.922 -3.278 27.286 1.00 80.12 133 LEU A CA 1
ATOM 991 C C . LEU A 1 133 ? -17.332 -2.716 27.500 1.00 80.12 133 LEU A C 1
ATOM 993 O O . LEU A 1 133 ? -17.483 -1.530 27.800 1.00 80.12 133 LEU A O 1
ATOM 997 N N . VAL A 1 134 ? -18.361 -3.550 27.328 1.00 82.69 134 VAL A N 1
ATOM 998 C CA . VAL A 1 134 ? -19.751 -3.161 27.598 1.00 82.69 134 VAL A CA 1
ATOM 999 C C . VAL A 1 134 ? -20.014 -3.090 29.101 1.00 82.69 134 VAL A C 1
ATOM 1001 O O . VAL A 1 134 ? -20.639 -2.147 29.576 1.00 82.69 134 VAL A O 1
ATOM 1004 N N . GLU A 1 135 ? -19.507 -4.057 29.864 1.00 82.75 135 GLU A N 1
ATOM 1005 C CA . GLU A 1 135 ? -19.662 -4.107 31.324 1.00 82.75 135 GLU A CA 1
ATOM 1006 C C . GLU A 1 135 ? -18.885 -2.981 32.036 1.00 82.75 135 GLU A C 1
ATOM 1008 O O . GLU A 1 135 ? -19.368 -2.434 33.026 1.00 82.75 135 GLU A O 1
ATOM 1013 N N . GLU A 1 136 ? -17.729 -2.582 31.504 1.00 82.50 136 GLU A N 1
ATOM 1014 C CA . GLU A 1 136 ? -16.906 -1.460 31.979 1.00 82.50 136 GLU A CA 1
ATOM 1015 C C . GLU A 1 136 ? -17.436 -0.088 31.521 1.00 82.50 136 GLU A C 1
ATOM 1017 O O . GLU A 1 136 ? -16.927 0.946 31.950 1.00 82.50 136 GLU A O 1
ATOM 1022 N N . GLY A 1 137 ? -18.466 -0.056 30.667 1.00 82.12 137 GLY A N 1
ATOM 1023 C CA . GLY A 1 137 ? -19.098 1.177 30.192 1.00 82.12 137 GLY A CA 1
ATOM 1024 C C . GLY A 1 137 ? -18.316 1.932 29.113 1.00 82.12 137 GLY A C 1
ATOM 1025 O O . GLY A 1 137 ? -18.693 3.044 28.757 1.00 82.12 137 GLY A O 1
ATOM 1026 N N . VAL A 1 138 ? -17.256 1.342 28.554 1.00 84.44 138 VAL A N 1
ATOM 1027 C CA . VAL A 1 138 ? -16.504 1.912 27.419 1.00 84.44 138 VAL A CA 1
ATOM 1028 C C . VAL A 1 138 ? -17.344 1.849 26.135 1.00 84.44 138 VAL A C 1
ATOM 1030 O O . VAL A 1 138 ? -17.331 2.767 25.303 1.00 84.44 138 VAL A O 1
ATOM 1033 N N . MET A 1 139 ? -18.112 0.767 25.981 1.00 84.69 139 MET A N 1
ATOM 1034 C CA . MET A 1 139 ? -19.038 0.546 24.874 1.00 84.69 139 MET A CA 1
ATOM 1035 C C . MET A 1 139 ? -20.475 0.467 25.384 1.00 84.69 139 MET A C 1
ATOM 1037 O O . MET A 1 139 ? -20.768 -0.236 26.339 1.00 84.69 139 MET A O 1
ATOM 1041 N N . GLU A 1 140 ? -21.402 1.141 24.712 1.00 84.75 140 GLU A N 1
ATOM 1042 C CA . GLU A 1 140 ? -22.830 0.992 25.013 1.00 84.75 140 GLU A CA 1
ATOM 1043 C C . GLU A 1 140 ? -23.386 -0.261 24.334 1.00 84.75 140 GLU A C 1
ATOM 1045 O O . GLU A 1 140 ? -24.167 -1.017 24.913 1.00 84.75 140 GLU A O 1
ATOM 1050 N N . LYS A 1 141 ? -22.995 -0.480 23.072 1.00 83.25 141 LYS A N 1
ATOM 1051 C CA . LYS A 1 141 ? -23.526 -1.571 22.258 1.00 83.25 141 LYS A CA 1
ATOM 1052 C C . LYS A 1 141 ? -22.608 -1.917 21.095 1.00 83.25 141 LYS A C 1
ATOM 1054 O O . LYS A 1 141 ? -22.236 -1.043 20.318 1.00 83.25 141 LYS A O 1
ATOM 1059 N N . VAL A 1 142 ? -22.362 -3.210 20.889 1.00 82.94 142 VAL A N 1
ATOM 1060 C CA . VAL A 1 142 ? -21.819 -3.735 19.626 1.00 82.94 142 VAL A CA 1
ATOM 1061 C C . VAL A 1 142 ? -22.985 -4.024 18.682 1.00 82.94 142 VAL A C 1
ATOM 1063 O O . VAL A 1 142 ? -23.903 -4.771 19.020 1.00 82.94 142 VAL A O 1
ATOM 1066 N N . GLN A 1 143 ? -22.984 -3.387 17.515 1.00 82.44 143 GLN A N 1
ATOM 1067 C CA . GLN A 1 143 ? -24.061 -3.484 16.527 1.00 82.44 143 GLN A CA 1
ATOM 1068 C C . GLN A 1 143 ? -23.826 -4.647 15.556 1.00 82.44 143 GLN A C 1
ATOM 1070 O O . GLN A 1 143 ? -24.782 -5.300 15.145 1.00 82.44 143 GLN A O 1
ATOM 1075 N N . GLY A 1 144 ? -22.564 -4.926 15.214 1.00 80.88 144 GLY A N 1
ATOM 1076 C CA . GLY A 1 144 ? -22.209 -6.024 14.322 1.00 80.88 144 GLY A CA 1
ATOM 1077 C C . GLY A 1 144 ? -20.706 -6.247 14.192 1.00 80.88 144 GLY A C 1
ATOM 1078 O O . GLY A 1 144 ? -19.905 -5.341 14.436 1.00 80.88 144 GLY A O 1
ATOM 1079 N N . LEU A 1 145 ? -20.355 -7.470 13.791 1.00 84.62 145 LEU A N 1
ATOM 1080 C CA . LEU A 1 145 ? -18.999 -7.903 13.464 1.00 84.62 145 LEU A CA 1
ATOM 1081 C C . LEU A 1 145 ? -19.010 -8.524 12.065 1.00 84.62 145 LEU A C 1
ATOM 1083 O O . LEU A 1 145 ? -19.789 -9.440 11.799 1.00 84.62 145 LEU A O 1
ATOM 1087 N N . GLU A 1 146 ? -18.131 -8.054 11.192 1.00 86.31 146 GLU A N 1
ATOM 1088 C CA . GLU A 1 146 ? -17.924 -8.596 9.852 1.00 86.31 146 GLU A CA 1
ATOM 1089 C C . GLU A 1 146 ? -16.492 -9.120 9.727 1.00 86.31 146 GLU A C 1
ATOM 1091 O O . GLU A 1 146 ? -15.526 -8.447 10.090 1.00 86.31 146 GLU A O 1
ATOM 1096 N N . TRP A 1 147 ? -16.360 -10.336 9.195 1.00 85.69 147 TRP A N 1
ATOM 1097 C CA . TRP A 1 147 ? -15.072 -10.984 8.967 1.00 85.69 147 TRP A CA 1
ATOM 1098 C C . TRP A 1 147 ? -14.802 -11.075 7.474 1.00 85.69 147 TRP A C 1
ATOM 1100 O O . TRP A 1 147 ? -15.590 -11.662 6.734 1.00 85.69 147 TRP A O 1
ATOM 1110 N N . CYS A 1 148 ? -13.647 -10.586 7.042 1.00 83.69 148 CYS A N 1
ATOM 1111 C CA . CYS A 1 148 ? -13.210 -10.678 5.658 1.00 83.69 148 CYS A CA 1
ATOM 1112 C C . CYS A 1 148 ? -11.848 -11.374 5.577 1.00 83.69 148 CYS A C 1
ATOM 1114 O O . CYS A 1 148 ? -10.939 -11.091 6.356 1.00 83.69 148 CYS A O 1
ATOM 1116 N N . VAL A 1 149 ? -11.697 -12.292 4.623 1.00 82.56 149 VAL A N 1
ATOM 1117 C CA . VAL A 1 149 ? -10.391 -12.860 4.275 1.00 82.56 149 VAL A CA 1
ATOM 1118 C C . VAL A 1 149 ? -9.800 -12.010 3.164 1.00 82.56 149 VAL A C 1
ATOM 1120 O O . VAL A 1 149 ? -10.399 -11.864 2.101 1.00 82.56 149 VAL A O 1
ATOM 1123 N N . LEU A 1 150 ? -8.609 -11.480 3.401 1.00 69.88 150 LEU A N 1
ATOM 1124 C CA . LEU A 1 150 ? -7.901 -10.641 2.451 1.00 69.88 150 LEU A CA 1
ATOM 1125 C C . LEU A 1 150 ? -7.008 -11.526 1.580 1.00 69.88 150 LEU A C 1
ATOM 1127 O O . LEU A 1 150 ? -6.241 -12.356 2.087 1.00 69.88 150 LEU A O 1
ATOM 1131 N N . SER A 1 151 ? -7.065 -11.340 0.261 1.00 60.47 151 SER A N 1
ATOM 1132 C CA . SER A 1 151 ? -6.007 -11.851 -0.607 1.00 60.47 151 SER A CA 1
ATOM 1133 C C . SER A 1 151 ? -4.688 -11.222 -0.162 1.00 60.47 151 SER A C 1
ATOM 1135 O O . SER A 1 151 ? -4.634 -10.024 0.103 1.00 60.47 151 SER A O 1
ATOM 1137 N N . ALA A 1 152 ? -3.636 -12.037 -0.046 1.00 50.09 152 ALA A N 1
ATOM 1138 C CA . ALA A 1 152 ? -2.351 -11.727 0.597 1.00 50.09 152 ALA A CA 1
ATOM 1139 C C . ALA A 1 152 ? -1.590 -10.499 0.065 1.00 50.09 152 ALA A C 1
ATOM 1141 O O . ALA A 1 152 ? -0.501 -10.209 0.546 1.00 50.09 152 ALA A O 1
ATOM 1142 N N . ALA A 1 153 ? -2.146 -9.810 -0.921 1.00 45.19 153 ALA A N 1
ATOM 1143 C CA . ALA A 1 153 ? -1.532 -8.705 -1.610 1.00 45.19 153 ALA A CA 1
ATOM 1144 C C . ALA A 1 153 ? -2.155 -7.339 -1.272 1.00 45.19 153 ALA A C 1
ATOM 1146 O O . ALA A 1 153 ? -1.648 -6.354 -1.778 1.00 45.19 153 ALA A O 1
ATOM 1147 N N . PHE A 1 154 ? -3.138 -7.235 -0.358 1.00 45.91 154 PHE A 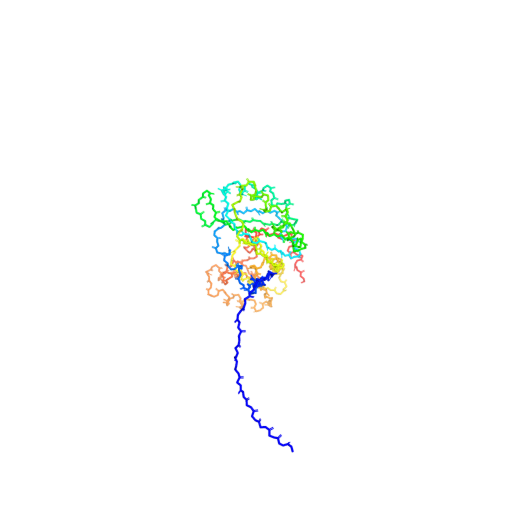N 1
ATOM 1148 C CA . PHE A 1 154 ? -3.599 -5.915 0.103 1.00 45.91 154 PHE A CA 1
ATOM 1149 C C . PHE A 1 154 ? -2.418 -5.121 0.700 1.00 45.91 154 PHE A C 1
ATOM 1151 O O . PHE A 1 154 ? -1.999 -5.342 1.841 1.00 45.91 154 PHE A O 1
ATOM 1158 N N . ASP A 1 155 ? -1.873 -4.196 -0.092 1.00 47.94 155 ASP A N 1
ATOM 1159 C CA . ASP A 1 155 ? -0.767 -3.320 0.277 1.00 47.94 155 ASP A CA 1
ATOM 1160 C C . ASP A 1 155 ? -1.313 -2.141 1.089 1.00 47.94 155 ASP A C 1
ATOM 1162 O O . ASP A 1 155 ? -1.685 -1.089 0.571 1.00 47.94 155 ASP A O 1
ATOM 1166 N N . TYR A 1 156 ? -1.407 -2.341 2.402 1.00 47.03 156 TYR A N 1
ATOM 1167 C CA . TYR A 1 156 ? -1.882 -1.329 3.350 1.00 47.03 156 TYR A CA 1
ATOM 1168 C C . TYR A 1 156 ? -0.937 -0.121 3.497 1.00 47.03 156 TYR A C 1
ATOM 1170 O O . TYR A 1 156 ? -1.349 0.885 4.080 1.00 47.03 156 TYR A O 1
ATOM 1178 N N . ASP A 1 157 ? 0.296 -0.214 2.978 1.00 45.28 157 ASP A N 1
ATOM 1179 C CA . ASP A 1 157 ? 1.304 0.856 2.957 1.00 45.28 157 ASP A CA 1
ATOM 1180 C C . ASP A 1 157 ? 1.279 1.641 1.630 1.00 45.28 157 ASP A C 1
ATOM 1182 O O . ASP A 1 157 ? 2.215 2.382 1.322 1.00 45.28 157 ASP A O 1
ATOM 1186 N N . ASN A 1 158 ? 0.221 1.488 0.829 1.00 46.59 158 ASN A N 1
ATOM 1187 C CA . ASN A 1 158 ? 0.051 2.160 -0.451 1.00 46.59 158 ASN A CA 1
ATOM 1188 C C . ASN A 1 158 ? -0.047 3.691 -0.281 1.00 46.59 158 ASN A C 1
ATOM 1190 O O . ASN A 1 158 ? -1.125 4.278 -0.223 1.00 46.59 158 ASN A O 1
ATOM 1194 N N . ILE A 1 159 ? 1.112 4.352 -0.251 1.00 47.66 159 ILE A N 1
ATOM 1195 C CA . ILE A 1 159 ? 1.281 5.813 -0.158 1.00 47.66 159 ILE A CA 1
ATOM 1196 C C . ILE A 1 159 ? 0.673 6.534 -1.383 1.00 47.66 159 ILE A C 1
ATOM 1198 O O . ILE A 1 159 ? 0.503 7.753 -1.362 1.00 47.66 159 ILE A O 1
ATOM 1202 N N . ALA A 1 160 ? 0.377 5.822 -2.479 1.00 44.50 160 ALA A N 1
ATOM 1203 C CA . ALA A 1 160 ? 0.181 6.435 -3.790 1.00 44.50 160 ALA A CA 1
ATOM 1204 C C . ALA A 1 160 ? -1.263 6.522 -4.300 1.00 44.50 160 ALA A C 1
ATOM 1206 O O . ALA A 1 160 ? -1.489 7.377 -5.152 1.00 44.50 160 ALA A O 1
ATOM 1207 N N . GLY A 1 161 ? -2.206 5.690 -3.842 1.00 48.81 161 GLY A N 1
ATOM 1208 C CA . GLY A 1 161 ? -3.636 5.733 -4.213 1.00 48.81 161 GLY A CA 1
ATOM 1209 C C . GLY A 1 161 ? -3.992 5.483 -5.696 1.00 48.81 161 GLY A C 1
ATOM 1210 O O . GLY A 1 161 ? -5.057 4.952 -5.983 1.00 48.81 161 GLY A O 1
ATOM 1211 N N . GLU A 1 162 ? -3.109 5.802 -6.642 1.00 60.25 162 GLU A N 1
ATOM 1212 C CA . GLU A 1 162 ? -3.300 5.683 -8.088 1.00 60.25 162 GLU A CA 1
ATOM 1213 C C . GLU A 1 162 ? -2.345 4.633 -8.669 1.00 60.25 162 GLU A C 1
ATOM 1215 O O . GLU A 1 162 ? -1.137 4.660 -8.399 1.00 60.25 162 GLU A O 1
ATOM 1220 N N . GLN A 1 163 ? -2.869 3.745 -9.521 1.00 69.62 163 GLN A N 1
ATOM 1221 C CA . GLN A 1 163 ? -2.061 2.794 -10.280 1.00 69.62 163 GLN A CA 1
ATOM 1222 C C . GLN A 1 163 ? -1.052 3.552 -11.159 1.00 69.62 163 GLN A C 1
ATOM 1224 O O . GLN A 1 163 ? -1.405 4.371 -12.001 1.00 69.62 163 GLN A O 1
ATOM 1229 N N . GLN A 1 164 ? 0.227 3.296 -10.928 1.00 77.31 164 GLN A N 1
ATOM 1230 C CA . GLN A 1 164 ? 1.364 3.770 -11.693 1.00 77.31 164 GLN A CA 1
ATOM 1231 C C . GLN A 1 164 ? 1.692 2.737 -12.776 1.00 77.31 164 GLN A C 1
ATOM 1233 O O . GLN A 1 164 ? 2.404 1.758 -12.539 1.00 77.31 164 GLN A O 1
ATOM 1238 N N . ALA A 1 165 ? 1.180 2.964 -13.980 1.00 83.31 165 ALA A N 1
ATOM 1239 C CA . ALA A 1 165 ? 1.608 2.271 -15.184 1.00 83.31 165 ALA A CA 1
ATOM 1240 C C . ALA A 1 165 ? 2.981 2.811 -15.593 1.00 83.31 165 ALA A C 1
ATOM 1242 O O . ALA A 1 165 ? 3.092 3.884 -16.197 1.00 83.31 165 ALA A O 1
ATOM 1243 N N . VAL A 1 166 ? 4.033 2.091 -15.209 1.00 86.12 166 VAL A N 1
ATOM 1244 C CA . VAL A 1 166 ? 5.411 2.499 -15.475 1.00 86.12 166 VAL A CA 1
ATOM 1245 C C . VAL A 1 166 ? 5.906 1.769 -16.705 1.00 86.12 166 VAL A C 1
ATOM 1247 O O . VAL A 1 166 ? 5.964 0.543 -16.728 1.00 86.12 166 VAL A O 1
ATOM 1250 N N . VAL A 1 167 ? 6.279 2.531 -17.726 1.00 89.56 167 VAL A N 1
ATOM 1251 C CA . VAL A 1 167 ? 6.813 2.009 -18.981 1.00 89.56 167 VAL A CA 1
ATOM 1252 C C . VAL A 1 167 ? 8.273 2.416 -19.090 1.00 89.56 167 VAL A C 1
ATOM 1254 O O . VAL A 1 167 ? 8.589 3.605 -19.125 1.00 89.56 167 VAL A O 1
ATOM 1257 N N . CYS A 1 168 ? 9.155 1.427 -19.162 1.00 90.69 168 CYS A N 1
ATOM 1258 C CA . CYS A 1 168 ? 10.566 1.607 -19.468 1.00 90.69 168 CYS A CA 1
ATOM 1259 C C . CYS A 1 168 ? 10.847 1.082 -20.877 1.00 90.69 168 CYS A C 1
ATOM 1261 O O . CYS A 1 168 ? 10.489 -0.048 -21.214 1.00 90.69 168 CYS A O 1
ATOM 1263 N N . VAL A 1 169 ? 11.504 1.897 -21.698 1.00 89.50 169 VAL A N 1
ATOM 1264 C CA . VAL A 1 169 ? 12.013 1.494 -23.012 1.00 89.50 169 VAL A CA 1
ATOM 1265 C C . VAL A 1 169 ? 13.510 1.722 -23.029 1.00 89.50 169 VAL A C 1
ATOM 1267 O O . VAL A 1 169 ? 13.969 2.835 -22.773 1.00 89.50 169 VAL A O 1
ATOM 1270 N N . GLY A 1 170 ? 14.270 0.679 -23.338 1.00 90.00 170 GLY A N 1
ATOM 1271 C CA . GLY A 1 170 ? 15.724 0.730 -23.308 1.00 90.00 170 GLY A CA 1
ATOM 1272 C C . GLY A 1 170 ? 16.365 -0.313 -24.211 1.00 90.00 170 GLY A C 1
ATOM 1273 O O . GLY A 1 170 ? 15.685 -1.132 -24.833 1.00 90.00 170 GLY A O 1
ATOM 1274 N N . ARG A 1 171 ? 17.690 -0.256 -24.327 1.00 88.88 171 ARG A N 1
ATOM 1275 C CA . ARG A 1 171 ? 18.444 -1.160 -25.201 1.00 88.88 171 ARG A CA 1
ATOM 1276 C C . ARG A 1 171 ? 18.592 -2.531 -24.540 1.00 88.88 171 ARG A C 1
ATOM 1278 O O . ARG A 1 171 ? 18.736 -2.627 -23.327 1.00 88.88 171 ARG A O 1
ATOM 1285 N N . MET A 1 172 ? 18.606 -3.588 -25.348 1.00 81.75 172 MET A N 1
ATOM 1286 C CA . MET A 1 172 ? 18.609 -4.984 -24.883 1.00 81.75 172 MET A CA 1
ATOM 1287 C C . MET A 1 172 ? 19.787 -5.358 -23.968 1.00 81.75 172 MET A C 1
ATOM 1289 O O . MET A 1 172 ? 19.636 -6.227 -23.119 1.00 81.75 172 MET A O 1
ATOM 1293 N N . LEU A 1 173 ? 20.931 -4.687 -24.118 1.00 81.75 173 LEU A N 1
ATOM 1294 C CA . LEU A 1 173 ? 22.163 -4.951 -23.362 1.00 81.75 173 LEU A CA 1
ATOM 1295 C C . LEU A 1 173 ? 22.607 -3.758 -22.510 1.00 81.75 173 LEU A C 1
ATOM 1297 O O . LEU A 1 173 ? 23.739 -3.718 -22.037 1.00 81.75 173 LEU A O 1
ATOM 1301 N N . ASP A 1 174 ? 21.747 -2.754 -22.344 1.00 84.31 174 ASP A N 1
ATOM 1302 C CA . ASP A 1 174 ? 22.095 -1.597 -21.532 1.00 84.31 174 ASP A CA 1
ATOM 1303 C C . ASP A 1 174 ? 21.936 -1.928 -20.033 1.00 84.31 174 ASP A C 1
ATOM 1305 O O . ASP A 1 174 ? 20.819 -2.220 -19.584 1.00 84.31 174 ASP A O 1
ATOM 1309 N N . PRO A 1 175 ? 23.017 -1.858 -19.230 1.00 84.06 175 PRO A N 1
ATOM 1310 C CA .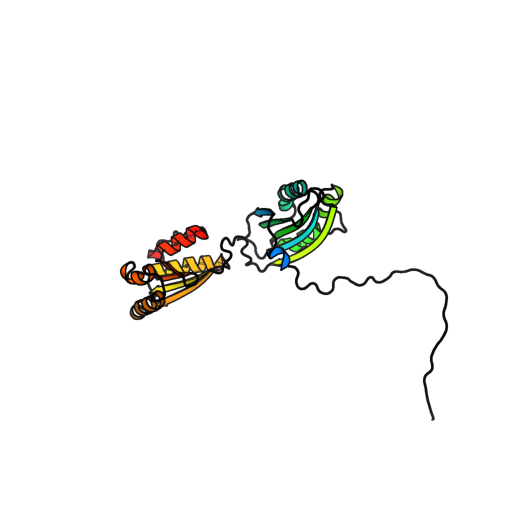 PRO A 1 175 ? 22.967 -2.180 -17.804 1.00 84.06 175 PRO A CA 1
ATOM 1311 C C . PRO A 1 175 ? 21.975 -1.301 -17.037 1.00 84.06 175 PRO A C 1
ATOM 1313 O O . PRO A 1 175 ? 21.363 -1.746 -16.066 1.00 84.06 175 PRO A O 1
ATOM 1316 N N . LEU A 1 176 ? 21.768 -0.062 -17.491 1.00 86.25 176 LEU A N 1
ATOM 1317 C CA . LEU A 1 176 ? 20.834 0.868 -16.861 1.00 86.25 176 LEU A CA 1
ATOM 1318 C C . LEU A 1 176 ? 19.380 0.426 -17.080 1.00 86.25 176 LEU A C 1
ATOM 1320 O O . LEU A 1 176 ? 18.573 0.461 -16.152 1.00 86.25 176 LEU A O 1
ATOM 1324 N N . THR A 1 177 ? 19.048 -0.063 -18.274 1.00 88.00 177 THR A N 1
ATOM 1325 C CA . THR A 1 177 ? 17.730 -0.646 -18.573 1.00 88.00 177 THR A CA 1
ATOM 1326 C C . THR A 1 177 ? 17.449 -1.862 -17.685 1.00 88.00 177 THR A C 1
ATOM 1328 O O . THR A 1 177 ? 16.374 -1.962 -17.090 1.00 88.00 177 THR A O 1
ATOM 1331 N N . SER A 1 178 ? 18.431 -2.754 -17.524 1.00 86.44 178 SER A N 1
ATOM 1332 C CA . SER A 1 178 ? 18.335 -3.919 -16.633 1.00 86.44 178 SER A CA 1
ATOM 1333 C C . SER A 1 178 ? 18.142 -3.522 -15.167 1.00 86.44 178 SER A C 1
ATOM 1335 O O . SER A 1 178 ? 17.312 -4.108 -14.471 1.00 86.44 178 SER A O 1
ATOM 1337 N N . LYS A 1 179 ? 18.849 -2.488 -14.703 1.00 87.25 179 LYS A N 1
ATOM 1338 C CA . LYS A 1 179 ? 18.693 -1.955 -13.347 1.00 87.25 179 LYS A CA 1
ATOM 1339 C C . LYS A 1 179 ? 17.289 -1.400 -13.101 1.00 87.25 179 LYS A C 1
ATOM 1341 O O . LYS A 1 179 ? 16.674 -1.708 -12.081 1.00 87.25 179 LYS A O 1
ATOM 1346 N N . ILE A 1 180 ? 16.747 -0.632 -14.051 1.00 86.81 180 ILE A N 1
ATOM 1347 C CA . ILE A 1 180 ? 15.362 -0.141 -13.977 1.00 86.81 180 ILE A CA 1
ATOM 1348 C C . ILE A 1 180 ? 14.387 -1.315 -13.941 1.00 86.81 180 ILE A C 1
ATOM 1350 O O . ILE A 1 180 ? 13.473 -1.301 -13.124 1.00 86.81 180 ILE A O 1
ATOM 1354 N N . ALA A 1 181 ? 14.589 -2.339 -14.774 1.00 86.50 181 ALA A N 1
ATOM 1355 C CA . ALA A 1 181 ? 13.730 -3.519 -14.791 1.00 86.50 181 ALA A CA 1
ATOM 1356 C C . ALA A 1 181 ? 13.700 -4.221 -13.425 1.00 86.50 181 ALA A C 1
ATOM 1358 O O . ALA A 1 181 ? 12.618 -4.537 -12.942 1.00 86.50 181 ALA A O 1
ATOM 1359 N N . VAL A 1 182 ? 14.850 -4.383 -12.761 1.00 84.56 182 VAL A N 1
ATOM 1360 C CA . VAL A 1 182 ? 14.928 -4.982 -11.416 1.00 84.56 182 VAL A CA 1
ATOM 1361 C C . VAL A 1 182 ? 14.276 -4.095 -10.356 1.00 84.56 182 VAL A C 1
ATOM 1363 O O . VAL A 1 182 ? 13.539 -4.597 -9.507 1.00 84.56 182 VAL A O 1
ATOM 1366 N N . ALA A 1 183 ? 14.475 -2.777 -10.417 1.00 84.31 183 ALA A N 1
ATOM 1367 C CA . ALA A 1 183 ? 13.786 -1.845 -9.527 1.00 84.31 183 ALA A CA 1
ATOM 1368 C C . ALA A 1 183 ? 12.263 -1.899 -9.724 1.00 84.31 183 ALA A C 1
ATOM 1370 O O . ALA A 1 183 ? 11.512 -1.989 -8.758 1.00 84.31 183 ALA A O 1
ATOM 1371 N N . MET A 1 184 ? 11.805 -1.903 -10.975 1.00 85.56 184 MET A N 1
ATOM 1372 C CA . MET A 1 184 ? 10.397 -2.001 -11.350 1.00 85.56 184 MET A CA 1
ATOM 1373 C C . MET A 1 184 ? 9.779 -3.353 -10.980 1.00 85.56 184 MET A C 1
ATOM 1375 O O . MET A 1 184 ? 8.634 -3.385 -10.552 1.00 85.56 184 MET A O 1
ATOM 1379 N N . GLU A 1 185 ? 10.516 -4.456 -11.108 1.00 82.88 185 GLU A N 1
ATOM 1380 C CA . GLU A 1 185 ? 10.092 -5.792 -10.678 1.00 82.88 185 GLU A CA 1
ATOM 1381 C C . GLU A 1 185 ? 10.003 -5.871 -9.155 1.00 82.88 185 GLU A C 1
ATOM 1383 O O . GLU A 1 185 ? 9.024 -6.388 -8.619 1.00 82.88 185 GLU A O 1
ATOM 1388 N N . SER A 1 186 ? 10.991 -5.315 -8.447 1.00 79.38 186 SER A N 1
ATOM 1389 C CA . SER A 1 186 ? 10.941 -5.210 -6.992 1.00 79.38 186 SER A CA 1
ATOM 1390 C C . SER A 1 186 ? 9.723 -4.404 -6.560 1.00 79.38 186 SER A C 1
ATOM 1392 O O . SER A 1 186 ? 9.018 -4.858 -5.670 1.00 79.38 186 SER A O 1
ATOM 1394 N N . LEU A 1 187 ? 9.460 -3.254 -7.188 1.00 76.62 187 LEU A N 1
ATOM 1395 C CA . LEU A 1 187 ? 8.292 -2.426 -6.890 1.00 76.62 187 LEU A CA 1
ATOM 1396 C C . LEU A 1 187 ? 6.987 -3.121 -7.268 1.00 76.62 187 LEU A C 1
ATOM 1398 O O . LEU A 1 187 ? 6.078 -3.120 -6.463 1.00 76.62 187 LEU A O 1
ATOM 1402 N N . GLY A 1 188 ? 6.885 -3.766 -8.431 1.00 72.38 188 GLY A N 1
ATOM 1403 C CA . GLY A 1 188 ? 5.683 -4.510 -8.825 1.00 72.38 188 GLY A CA 1
ATOM 1404 C C . GLY A 1 188 ? 5.392 -5.707 -7.917 1.00 72.38 188 GLY A C 1
ATOM 1405 O O . GLY A 1 188 ? 4.239 -6.067 -7.718 1.00 72.38 188 GLY A O 1
ATOM 1406 N N . ARG A 1 189 ? 6.427 -6.314 -7.320 1.00 68.50 189 ARG A N 1
ATOM 1407 C CA . ARG A 1 189 ? 6.267 -7.362 -6.300 1.00 68.50 189 ARG A CA 1
ATOM 1408 C C . ARG A 1 189 ? 5.859 -6.816 -4.941 1.00 68.50 189 ARG A C 1
ATOM 1410 O O . ARG A 1 189 ? 5.224 -7.537 -4.180 1.00 68.50 189 ARG A O 1
ATOM 1417 N N . THR A 1 190 ? 6.291 -5.605 -4.601 1.00 63.50 190 THR A N 1
ATOM 1418 C CA . THR A 1 190 ? 6.083 -5.039 -3.265 1.00 63.50 190 THR A CA 1
ATOM 1419 C C . THR A 1 190 ? 4.979 -3.994 -3.206 1.00 63.50 190 THR A C 1
ATOM 1421 O O . THR A 1 190 ? 4.640 -3.600 -2.098 1.00 63.50 190 THR A O 1
ATOM 1424 N N . GLN A 1 191 ? 4.450 -3.536 -4.343 1.00 59.66 191 GLN A N 1
ATOM 1425 C CA . GLN A 1 191 ? 3.471 -2.456 -4.476 1.00 59.66 191 GLN A CA 1
ATOM 1426 C C . GLN A 1 191 ? 2.430 -2.811 -5.551 1.00 59.66 191 GLN A C 1
ATOM 1428 O O . GLN A 1 191 ? 2.732 -2.796 -6.745 1.00 59.66 191 GLN A O 1
ATOM 1433 N N . GLU A 1 192 ? 1.180 -3.071 -5.154 1.00 54.53 192 GLU A N 1
ATOM 1434 C CA . GLU A 1 192 ? 0.088 -3.405 -6.095 1.00 54.53 192 GLU A CA 1
ATOM 1435 C C . GLU A 1 192 ? -0.308 -2.240 -7.018 1.00 54.53 192 GLU A C 1
ATOM 1437 O O . GLU A 1 192 ? -0.896 -2.443 -8.080 1.00 54.53 192 GLU A O 1
ATOM 1442 N N . THR A 1 193 ? 0.043 -1.002 -6.656 1.00 59.28 193 THR A N 1
ATOM 1443 C CA . THR A 1 193 ? -0.147 0.167 -7.524 1.00 59.28 193 THR A CA 1
ATOM 1444 C C . THR A 1 193 ? 0.930 0.301 -8.581 1.00 59.28 193 THR A C 1
ATOM 1446 O O . THR A 1 193 ? 0.866 1.229 -9.374 1.00 59.28 193 THR A O 1
ATOM 1449 N N . PHE A 1 194 ? 1.918 -0.584 -8.644 1.00 70.62 194 PHE A N 1
ATOM 1450 C CA . PHE A 1 194 ? 2.971 -0.503 -9.642 1.00 70.62 194 PHE A CA 1
ATOM 1451 C C . PHE A 1 194 ? 2.729 -1.546 -10.734 1.00 70.62 194 PHE A C 1
ATOM 1453 O O . PHE A 1 194 ? 2.847 -2.745 -10.500 1.00 70.62 194 PHE A O 1
ATOM 1460 N N . ALA A 1 195 ? 2.399 -1.090 -11.943 1.00 78.69 195 ALA A N 1
ATOM 1461 C CA . ALA A 1 195 ? 2.201 -1.943 -13.112 1.00 78.69 195 ALA A CA 1
ATOM 1462 C C . ALA A 1 195 ? 3.380 -1.754 -14.082 1.00 78.69 195 ALA A C 1
ATOM 1464 O O . ALA A 1 195 ? 3.332 -0.870 -14.946 1.00 78.69 195 ALA A O 1
ATOM 1465 N N . PRO A 1 196 ? 4.476 -2.519 -13.916 1.00 82.69 196 PRO A N 1
ATOM 1466 C CA . PRO A 1 196 ? 5.681 -2.322 -14.699 1.00 82.69 196 PRO A CA 1
ATOM 1467 C C . PRO A 1 196 ? 5.570 -2.958 -16.084 1.00 82.69 196 PRO A C 1
ATOM 1469 O O . PRO A 1 196 ? 5.153 -4.102 -16.240 1.00 82.69 196 PRO A O 1
ATOM 1472 N N . THR A 1 197 ? 6.027 -2.239 -17.100 1.00 87.56 197 THR A N 1
ATOM 1473 C CA . THR A 1 197 ? 6.284 -2.772 -18.439 1.00 87.56 197 THR A CA 1
ATOM 1474 C C . THR A 1 197 ? 7.677 -2.338 -18.871 1.00 87.56 197 THR A C 1
ATOM 1476 O O . THR A 1 197 ? 7.963 -1.144 -18.926 1.00 87.56 197 THR A O 1
ATOM 1479 N N . CYS A 1 198 ? 8.550 -3.294 -19.186 1.00 88.88 198 CYS A N 1
ATOM 1480 C CA . CYS A 1 198 ? 9.876 -3.011 -19.729 1.00 88.88 198 CYS A CA 1
ATOM 1481 C C . CYS A 1 198 ? 9.987 -3.587 -21.143 1.00 88.88 198 CYS A C 1
ATOM 1483 O O . CYS A 1 198 ? 9.716 -4.767 -21.355 1.00 88.88 198 CYS A O 1
ATOM 1485 N N . SER A 1 199 ? 10.349 -2.750 -22.114 1.00 88.56 199 SER A N 1
ATOM 1486 C CA . SER A 1 199 ? 10.571 -3.143 -23.508 1.00 88.56 199 SER A CA 1
ATOM 1487 C C . SER A 1 199 ? 12.048 -3.013 -23.857 1.00 88.56 199 SER A C 1
ATOM 1489 O O . SER A 1 199 ? 12.604 -1.912 -23.836 1.00 88.56 199 SER A O 1
ATOM 1491 N N . PHE A 1 200 ? 12.660 -4.141 -24.208 1.00 88.50 200 PHE A N 1
ATOM 1492 C CA . PHE A 1 200 ? 14.045 -4.217 -24.658 1.00 88.50 200 PHE A CA 1
ATOM 1493 C C . PHE A 1 200 ? 14.104 -4.109 -26.179 1.00 88.50 200 PHE A C 1
ATOM 1495 O O . PHE A 1 200 ? 13.421 -4.856 -26.878 1.00 88.50 200 PHE A O 1
ATOM 1502 N N . MET A 1 201 ? 14.916 -3.185 -26.686 1.00 87.25 201 MET A N 1
ATOM 1503 C CA . MET A 1 201 ? 15.016 -2.889 -28.117 1.00 87.25 201 MET A CA 1
ATOM 1504 C C . MET A 1 201 ? 16.444 -3.042 -28.627 1.00 87.25 201 MET A C 1
ATOM 1506 O O . MET A 1 201 ? 17.414 -2.833 -27.891 1.00 87.25 201 MET A O 1
ATOM 1510 N N . ILE A 1 202 ? 16.577 -3.382 -29.908 1.00 86.75 202 ILE A N 1
ATOM 1511 C CA . ILE A 1 202 ? 17.855 -3.271 -30.615 1.00 86.75 202 ILE A CA 1
ATOM 1512 C C . ILE A 1 202 ? 18.157 -1.799 -30.925 1.00 86.75 202 ILE A C 1
ATOM 1514 O O . ILE A 1 202 ? 17.262 -0.954 -30.975 1.00 86.75 202 ILE A O 1
ATOM 1518 N N . GLU A 1 203 ? 19.433 -1.477 -31.135 1.00 80.62 203 GLU A N 1
ATOM 1519 C CA . GLU A 1 203 ? 19.897 -0.089 -31.242 1.00 80.62 203 GLU A CA 1
ATOM 1520 C C . GLU A 1 203 ? 19.216 0.702 -32.369 1.00 80.62 203 GLU A C 1
ATOM 1522 O O . GLU A 1 203 ? 18.828 1.852 -32.161 1.00 80.62 203 GLU A O 1
ATOM 1527 N N . SER A 1 204 ? 18.976 0.066 -33.519 1.00 82.50 204 SER A N 1
ATOM 1528 C CA . SER A 1 204 ? 18.296 0.679 -34.666 1.00 82.50 204 SER A CA 1
ATOM 1529 C C . SER A 1 204 ? 16.819 1.008 -34.418 1.00 82.50 204 SER A C 1
ATOM 1531 O O . SER A 1 204 ? 16.281 1.915 -35.047 1.00 82.50 204 SER A O 1
ATOM 1533 N N . GLU A 1 205 ? 16.152 0.290 -33.512 1.00 85.75 205 GLU A N 1
ATOM 1534 C CA . GLU A 1 205 ? 14.728 0.482 -33.198 1.00 85.75 205 GLU A CA 1
ATOM 1535 C C . GLU A 1 205 ? 14.520 1.475 -32.055 1.00 85.75 205 GLU A C 1
ATOM 1537 O O . GLU A 1 205 ? 13.527 2.206 -32.023 1.00 85.75 205 GLU A O 1
ATOM 1542 N N . PHE A 1 206 ? 15.483 1.534 -31.135 1.00 86.25 206 PHE A N 1
ATOM 1543 C CA . PHE A 1 206 ? 15.402 2.354 -29.936 1.00 86.25 206 PHE A CA 1
ATOM 1544 C C . PHE A 1 206 ? 15.171 3.838 -30.257 1.00 86.25 206 PHE A C 1
ATOM 1546 O O . PHE A 1 206 ? 14.241 4.452 -29.733 1.00 86.25 206 PHE A O 1
ATOM 1553 N N . GLU A 1 207 ? 15.975 4.425 -31.146 1.00 84.06 207 GLU A N 1
ATOM 1554 C CA . GLU A 1 207 ? 15.863 5.856 -31.460 1.00 84.06 207 GLU A CA 1
ATOM 1555 C C . GLU A 1 207 ? 14.522 6.223 -32.097 1.00 84.06 207 GLU A C 1
ATOM 1557 O O . GLU A 1 207 ? 13.963 7.283 -31.801 1.00 84.06 207 GLU A O 1
ATOM 1562 N N . ILE A 1 208 ? 14.008 5.352 -32.969 1.00 86.62 208 ILE A N 1
ATOM 1563 C CA . ILE A 1 208 ? 12.717 5.537 -33.636 1.00 86.62 208 ILE A CA 1
ATOM 1564 C C . ILE A 1 208 ? 11.613 5.500 -32.583 1.00 86.62 208 ILE A C 1
ATOM 1566 O O . ILE A 1 208 ? 10.827 6.443 -32.481 1.00 86.62 208 ILE A O 1
ATOM 1570 N N . ARG A 1 209 ? 11.617 4.474 -31.724 1.00 87.19 209 ARG A N 1
ATOM 1571 C CA . ARG A 1 209 ? 10.608 4.328 -30.679 1.00 87.19 209 ARG A CA 1
ATOM 1572 C C . ARG A 1 209 ? 10.608 5.493 -29.698 1.00 87.19 209 ARG A C 1
ATOM 1574 O O . ARG A 1 209 ? 9.545 5.981 -29.321 1.00 87.19 209 ARG A O 1
ATOM 1581 N N . VAL A 1 210 ? 11.781 5.963 -29.279 1.00 84.44 210 VAL A N 1
ATOM 1582 C CA . VAL A 1 210 ? 11.871 7.112 -28.371 1.00 84.44 210 VAL A CA 1
ATOM 1583 C C . VAL A 1 210 ? 11.328 8.375 -29.031 1.00 84.44 210 VAL A C 1
ATOM 1585 O O . VAL A 1 210 ? 10.601 9.128 -28.382 1.00 84.44 210 VAL A O 1
ATOM 1588 N N . LYS A 1 211 ? 11.623 8.616 -30.314 1.00 83.69 211 LYS A N 1
ATOM 1589 C CA . LYS A 1 211 ? 11.051 9.756 -31.048 1.00 83.69 211 LYS A CA 1
ATOM 1590 C C . LYS A 1 211 ? 9.526 9.682 -31.097 1.00 83.69 211 LYS A C 1
ATOM 1592 O O . LYS A 1 211 ? 8.879 10.689 -30.829 1.00 83.69 211 LYS A O 1
ATOM 1597 N N . GLU A 1 212 ? 8.956 8.507 -31.359 1.00 86.69 212 GLU A N 1
ATOM 1598 C CA . GLU A 1 212 ? 7.501 8.297 -31.342 1.00 86.69 212 GLU A CA 1
ATOM 1599 C C . GLU A 1 212 ? 6.894 8.563 -29.960 1.00 86.69 212 GLU A C 1
ATOM 1601 O O . GLU A 1 212 ? 5.947 9.337 -29.837 1.00 86.69 212 GLU A O 1
ATOM 1606 N N . LEU A 1 213 ? 7.465 7.968 -28.908 1.00 83.50 213 LEU A N 1
A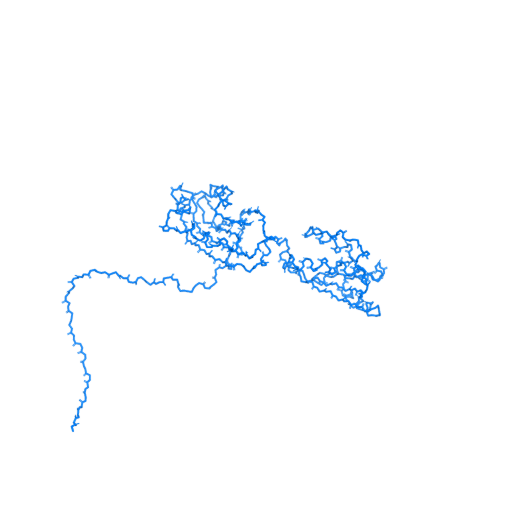TOM 1607 C CA . LEU A 1 213 ? 6.964 8.107 -27.537 1.00 83.50 213 LEU A CA 1
ATOM 1608 C C . LEU A 1 213 ? 7.060 9.544 -27.024 1.00 83.50 213 LEU A C 1
ATOM 1610 O O . LEU A 1 213 ? 6.205 9.990 -26.266 1.00 83.50 213 LEU A O 1
ATOM 1614 N N . THR A 1 214 ? 8.092 10.283 -27.430 1.00 80.12 214 THR A N 1
ATOM 1615 C CA . THR A 1 214 ? 8.337 11.651 -26.951 1.00 80.12 214 THR A CA 1
ATOM 1616 C C . THR A 1 214 ? 7.683 12.734 -27.811 1.00 80.12 214 THR A C 1
ATOM 1618 O O . THR A 1 214 ? 7.613 13.885 -27.374 1.00 80.12 214 THR A O 1
ATOM 1621 N N . ALA A 1 215 ? 7.150 12.394 -28.993 1.00 80.62 215 ALA A N 1
ATOM 1622 C CA . ALA A 1 215 ? 6.565 13.351 -29.936 1.00 80.62 215 ALA A CA 1
ATOM 1623 C C . ALA A 1 215 ? 5.416 14.177 -29.326 1.00 80.62 215 ALA A C 1
ATOM 1625 O O . ALA A 1 215 ? 5.358 15.396 -29.524 1.00 80.62 215 ALA A O 1
ATOM 1626 N N . GLY A 1 216 ? 4.544 13.522 -28.552 1.00 76.88 216 GLY A N 1
ATOM 1627 C CA . GLY A 1 216 ? 3.392 14.131 -27.874 1.00 76.88 216 GLY A CA 1
ATOM 1628 C C . GLY A 1 216 ? 3.669 14.646 -26.458 1.00 76.88 216 GLY A C 1
ATOM 1629 O O . GLY A 1 216 ? 2.749 15.104 -25.788 1.00 76.88 216 GLY A O 1
ATOM 1630 N N . LEU A 1 217 ? 4.914 14.562 -25.983 1.00 81.44 217 LEU A N 1
ATOM 1631 C CA . LEU A 1 217 ? 5.278 14.897 -24.607 1.00 81.44 217 LEU A CA 1
ATOM 1632 C C . LEU A 1 217 ? 5.928 16.285 -24.509 1.00 81.44 217 LEU A C 1
ATOM 1634 O O . LEU A 1 217 ? 6.163 16.983 -25.500 1.00 81.44 217 LEU A O 1
ATOM 1638 N N . SER A 1 218 ? 6.213 16.699 -23.275 1.00 80.06 218 SER A N 1
ATOM 1639 C CA . SER A 1 218 ? 6.844 17.986 -22.973 1.00 80.06 218 SER A CA 1
ATOM 1640 C C . SER A 1 218 ? 8.200 18.164 -23.678 1.00 80.06 218 SER A C 1
ATOM 1642 O O . SER A 1 218 ? 8.878 17.202 -24.043 1.00 80.06 218 SER A O 1
ATOM 1644 N N . GLN A 1 219 ? 8.656 19.414 -23.819 1.00 81.19 219 GLN A N 1
ATOM 1645 C CA . GLN A 1 219 ? 9.934 19.736 -24.476 1.00 81.19 219 GLN A CA 1
ATOM 1646 C C . GLN A 1 219 ? 11.141 19.022 -23.840 1.00 81.19 219 GLN A C 1
ATOM 1648 O O . GLN A 1 219 ? 12.123 18.717 -24.517 1.00 81.19 219 GLN A O 1
ATOM 1653 N N . ARG A 1 220 ? 11.065 18.722 -22.537 1.00 79.88 220 ARG A N 1
ATOM 1654 C CA . ARG A 1 220 ? 12.082 17.946 -21.817 1.00 79.88 220 ARG A CA 1
ATOM 1655 C C . ARG A 1 220 ? 12.202 16.524 -22.370 1.00 79.88 220 ARG A C 1
ATOM 1657 O O . ARG A 1 220 ? 13.318 16.062 -22.574 1.00 79.88 220 ARG A O 1
ATOM 1664 N N . ALA A 1 221 ? 11.075 15.877 -22.663 1.00 79.94 221 ALA A N 1
ATOM 1665 C CA . ALA A 1 221 ? 11.032 14.533 -23.232 1.00 79.94 221 ALA A CA 1
ATOM 1666 C C . ALA A 1 221 ? 11.643 14.497 -24.642 1.00 79.94 221 ALA A C 1
ATOM 1668 O O . ALA A 1 221 ? 12.464 13.635 -24.939 1.00 79.94 221 ALA A O 1
ATOM 1669 N N . LYS A 1 222 ? 11.330 15.493 -25.483 1.00 80.06 222 LYS A N 1
ATOM 1670 C CA . LYS A 1 222 ? 11.873 15.612 -26.853 1.00 80.06 222 LYS A CA 1
ATOM 1671 C C . LYS A 1 222 ? 13.397 15.737 -26.889 1.00 80.06 222 LYS A C 1
ATOM 1673 O O . LYS A 1 222 ? 14.042 15.297 -27.834 1.00 80.06 222 LYS A O 1
ATOM 1678 N N . ASN A 1 223 ? 13.980 16.319 -25.843 1.00 83.69 223 ASN A N 1
ATOM 1679 C CA . ASN A 1 223 ? 15.424 16.467 -25.710 1.00 83.69 223 ASN A CA 1
ATOM 1680 C C . ASN A 1 223 ? 16.115 15.231 -25.111 1.00 83.69 223 ASN A C 1
ATOM 1682 O O . ASN A 1 223 ? 17.339 15.253 -24.993 1.00 83.69 223 ASN A O 1
ATOM 1686 N N . HIS A 1 224 ? 15.387 14.171 -24.737 1.00 85.12 224 HIS A N 1
ATOM 1687 C CA . HIS A 1 224 ? 15.967 13.015 -24.047 1.00 85.12 224 HIS A CA 1
ATOM 1688 C C . HIS A 1 224 ? 17.121 12.395 -24.837 1.00 85.12 224 HIS A C 1
ATOM 1690 O O . HIS A 1 224 ? 18.214 12.285 -24.299 1.00 85.12 224 HIS A O 1
ATOM 1696 N N . LEU A 1 225 ? 16.933 12.096 -26.129 1.00 80.81 225 LEU A N 1
ATOM 1697 C CA . LEU A 1 225 ? 17.991 11.510 -26.969 1.00 80.81 225 LEU A CA 1
ATOM 1698 C C . LEU A 1 225 ? 19.242 12.393 -27.074 1.00 80.81 225 LEU A C 1
ATOM 1700 O O . LEU A 1 225 ? 20.335 11.888 -27.299 1.00 80.81 225 LEU A O 1
ATOM 1704 N N . ARG A 1 226 ? 19.094 13.710 -26.894 1.00 83.62 226 ARG A N 1
ATOM 1705 C CA . ARG A 1 226 ? 20.215 14.656 -26.903 1.00 83.62 226 ARG A CA 1
ATOM 1706 C C . ARG A 1 226 ? 20.957 14.689 -25.566 1.00 83.62 226 ARG A C 1
ATOM 1708 O O . ARG A 1 226 ? 22.165 14.874 -25.554 1.00 83.62 226 ARG A O 1
ATOM 1715 N N . VAL A 1 227 ? 20.235 14.583 -24.450 1.00 81.50 227 VAL A N 1
ATOM 1716 C CA . VAL A 1 227 ? 20.791 14.721 -23.088 1.00 81.50 227 VAL A CA 1
ATOM 1717 C C . VAL A 1 227 ? 21.270 13.376 -22.529 1.00 81.50 227 VAL A C 1
ATOM 1719 O O . VAL A 1 227 ? 22.263 13.318 -21.813 1.00 81.50 227 VAL A O 1
ATOM 1722 N N . HIS A 1 228 ? 20.582 12.297 -22.886 1.00 81.88 228 HIS A N 1
ATOM 1723 C CA . HIS A 1 228 ? 20.809 10.926 -22.443 1.00 81.88 228 HIS A CA 1
ATOM 1724 C C . HIS A 1 228 ? 20.926 10.017 -23.670 1.00 81.88 228 HIS A C 1
ATOM 1726 O O . HIS A 1 228 ? 20.122 9.110 -23.873 1.00 81.88 228 HIS A O 1
ATOM 1732 N N . ALA A 1 229 ? 21.902 10.305 -24.533 1.00 79.50 229 ALA A N 1
ATOM 1733 C CA . ALA A 1 229 ? 22.123 9.540 -25.756 1.00 79.50 229 ALA A CA 1
ATOM 1734 C C . ALA A 1 229 ? 22.273 8.042 -25.438 1.00 79.50 229 ALA A C 1
ATOM 1736 O O . ALA A 1 229 ? 23.164 7.643 -24.691 1.00 79.50 229 ALA A O 1
ATOM 1737 N N . GLY A 1 230 ? 21.364 7.228 -25.979 1.00 78.00 230 GLY A N 1
ATOM 1738 C CA . GLY A 1 230 ? 21.334 5.780 -25.770 1.00 78.00 230 GLY A CA 1
ATOM 1739 C C . GLY A 1 230 ? 20.848 5.295 -24.399 1.00 78.00 230 GLY A C 1
ATOM 1740 O O . GLY A 1 230 ? 20.808 4.085 -24.195 1.00 78.00 230 GLY A O 1
ATOM 1741 N N . GLY A 1 231 ? 20.466 6.193 -23.486 1.00 84.50 231 GLY A N 1
ATOM 1742 C CA . GLY A 1 231 ? 19.924 5.833 -22.174 1.00 84.50 231 GLY A CA 1
ATOM 1743 C C . GLY A 1 231 ? 18.430 5.484 -22.222 1.00 84.50 231 GLY A C 1
ATOM 1744 O O . GLY A 1 231 ? 17.737 5.925 -23.133 1.00 84.50 231 GLY A O 1
ATOM 1745 N N . PRO A 1 232 ? 17.911 4.716 -21.249 1.00 88.62 232 PRO A N 1
ATOM 1746 C CA . PRO A 1 232 ? 16.515 4.297 -21.228 1.00 88.62 232 PRO A CA 1
ATOM 1747 C C . PRO A 1 232 ? 15.559 5.457 -20.935 1.00 88.62 232 PRO A C 1
ATOM 1749 O O . PRO A 1 232 ? 15.855 6.362 -20.148 1.00 88.62 232 PRO A O 1
ATOM 1752 N N . VAL A 1 233 ? 14.367 5.373 -21.524 1.00 89.94 233 VAL A N 1
ATOM 1753 C CA . VAL A 1 233 ? 13.258 6.307 -21.310 1.00 89.94 233 VAL A CA 1
ATOM 1754 C C . VAL A 1 233 ? 12.253 5.694 -20.351 1.00 89.94 233 VAL A C 1
ATOM 1756 O O . VAL A 1 233 ? 11.764 4.590 -20.592 1.00 89.94 233 VAL A O 1
ATOM 1759 N N . VAL A 1 234 ? 11.896 6.446 -19.307 1.00 90.56 234 VAL A N 1
ATOM 1760 C CA . VAL A 1 234 ? 10.873 6.045 -18.336 1.00 90.56 234 VAL A CA 1
ATOM 1761 C C . VAL A 1 234 ? 9.664 6.977 -18.393 1.00 90.56 234 VAL A C 1
ATOM 1763 O O . VAL A 1 234 ? 9.786 8.206 -18.313 1.00 90.56 234 VAL A O 1
ATOM 1766 N N . LEU A 1 235 ? 8.484 6.372 -18.502 1.00 88.00 235 LEU A N 1
ATOM 1767 C CA . LEU A 1 235 ? 7.176 7.017 -18.466 1.00 88.00 235 LEU A CA 1
ATOM 1768 C C . LEU A 1 235 ? 6.370 6.469 -17.285 1.00 88.00 235 LEU A C 1
ATOM 1770 O O . LEU A 1 235 ? 6.437 5.277 -16.998 1.00 88.00 235 LEU A O 1
ATOM 1774 N N . ILE A 1 236 ? 5.578 7.316 -16.632 1.00 86.44 236 ILE A N 1
ATOM 1775 C CA . ILE A 1 236 ? 4.618 6.919 -15.593 1.00 86.44 236 ILE A CA 1
ATOM 1776 C C . ILE A 1 236 ? 3.266 7.524 -15.939 1.00 86.44 236 ILE A C 1
ATOM 1778 O O . ILE A 1 236 ? 3.172 8.738 -16.111 1.00 86.44 236 ILE A O 1
ATOM 1782 N N . ASN A 1 237 ? 2.234 6.689 -16.070 1.00 84.38 237 ASN A N 1
ATOM 1783 C CA . ASN A 1 237 ? 0.879 7.104 -16.464 1.00 84.38 237 ASN A CA 1
ATOM 1784 C C . ASN A 1 237 ? 0.895 7.969 -17.739 1.00 84.38 237 ASN A C 1
ATOM 1786 O O . ASN A 1 237 ? 0.247 9.008 -17.828 1.00 84.38 237 ASN A O 1
ATOM 1790 N N . GLY A 1 238 ? 1.733 7.584 -18.710 1.00 81.81 238 GLY A N 1
ATOM 1791 C CA . GLY A 1 238 ? 1.938 8.322 -19.962 1.00 81.81 238 GLY A CA 1
ATOM 1792 C C . GLY A 1 238 ? 2.754 9.617 -19.835 1.00 81.81 238 GLY A C 1
ATOM 1793 O O . GLY A 1 238 ? 3.097 10.220 -20.848 1.00 81.81 238 GLY A O 1
ATOM 1794 N N . SER A 1 239 ? 3.123 10.034 -18.623 1.00 85.19 239 SER A N 1
ATOM 1795 C CA . SER A 1 239 ? 3.937 11.224 -18.379 1.00 85.19 239 SER A CA 1
ATOM 1796 C C . SER A 1 239 ? 5.426 10.898 -18.377 1.00 85.19 239 SER A C 1
ATOM 1798 O O . SER A 1 239 ? 5.869 9.923 -17.772 1.00 85.19 239 SER A O 1
ATOM 1800 N N . TYR A 1 240 ? 6.222 11.746 -19.028 1.00 85.75 240 TYR A N 1
ATOM 1801 C CA . TYR A 1 240 ? 7.676 11.610 -19.040 1.00 85.75 240 TYR A CA 1
ATOM 1802 C C . TYR A 1 240 ? 8.273 11.856 -17.653 1.00 85.75 240 TYR A C 1
ATOM 1804 O O . TYR A 1 240 ? 8.152 12.959 -17.116 1.00 85.75 240 TYR A O 1
ATOM 1812 N N . VAL A 1 241 ? 8.957 10.848 -17.110 1.00 85.25 241 VAL A N 1
ATOM 1813 C CA . VAL A 1 241 ? 9.691 10.959 -15.844 1.00 85.25 241 VAL A CA 1
ATOM 1814 C C . VAL A 1 241 ? 11.120 11.389 -16.099 1.00 85.25 241 VAL A C 1
ATOM 1816 O O . VAL A 1 241 ? 11.583 12.353 -15.487 1.00 85.25 241 VAL A O 1
ATOM 1819 N N . GLY A 1 242 ? 11.811 10.698 -17.008 1.00 83.62 242 GLY A N 1
ATOM 1820 C CA . GLY A 1 242 ? 13.221 10.971 -17.218 1.00 83.62 242 GLY A CA 1
ATOM 1821 C C . GLY A 1 242 ? 14.093 9.775 -17.564 1.00 83.62 242 GLY A C 1
ATOM 1822 O O . GLY A 1 242 ? 13.631 8.725 -18.005 1.00 83.62 242 GLY A O 1
ATOM 1823 N N . SER A 1 243 ? 15.380 10.003 -17.340 1.00 81.56 243 SER A N 1
ATOM 1824 C CA . SER A 1 243 ? 16.468 9.040 -17.231 1.00 81.56 243 SER A CA 1
ATOM 1825 C C . SER A 1 243 ? 16.362 8.173 -15.972 1.00 81.56 243 SER A C 1
ATOM 1827 O O . SER A 1 243 ? 15.564 8.432 -15.066 1.00 81.56 243 SER A O 1
ATOM 1829 N N . ILE A 1 244 ? 17.256 7.186 -15.869 1.00 79.50 244 ILE A N 1
ATOM 1830 C CA . ILE A 1 244 ? 17.357 6.296 -14.707 1.00 79.50 244 ILE A CA 1
ATOM 1831 C C . ILE A 1 244 ? 17.471 7.040 -13.374 1.00 79.50 244 ILE A C 1
ATOM 1833 O O . ILE A 1 244 ? 16.792 6.684 -12.420 1.00 79.50 244 ILE A O 1
ATOM 1837 N N . ARG A 1 245 ? 18.267 8.114 -13.306 1.00 81.81 245 ARG A N 1
ATOM 1838 C CA . ARG A 1 245 ? 18.485 8.857 -12.054 1.00 81.81 245 ARG A CA 1
ATOM 1839 C C . ARG A 1 245 ? 17.219 9.562 -11.584 1.00 81.81 245 ARG A C 1
ATOM 1841 O O . ARG A 1 245 ? 16.972 9.674 -10.388 1.00 81.81 245 ARG A O 1
ATOM 1848 N N . GLU A 1 246 ? 16.423 10.050 -12.530 1.00 86.56 246 GLU A N 1
ATOM 1849 C CA . GLU A 1 246 ? 15.151 10.712 -12.241 1.00 86.56 246 GLU A CA 1
ATOM 1850 C C . GLU A 1 246 ? 14.106 9.693 -11.785 1.00 86.56 246 GLU A C 1
ATOM 1852 O O . GLU A 1 246 ? 13.363 9.962 -10.841 1.00 86.56 246 GLU A O 1
ATOM 1857 N N . PHE A 1 247 ? 14.112 8.498 -12.382 1.00 87.44 247 PHE A N 1
ATOM 1858 C CA . PHE A 1 247 ? 13.301 7.379 -11.920 1.00 87.44 247 PHE A CA 1
ATOM 1859 C C . PHE A 1 247 ? 13.714 6.897 -10.520 1.00 87.44 247 PHE A C 1
ATOM 1861 O O . PHE A 1 247 ? 12.860 6.805 -9.644 1.00 87.44 247 PHE A O 1
ATOM 1868 N N . GLU A 1 248 ? 15.002 6.669 -10.256 1.00 85.56 248 GLU A N 1
ATOM 1869 C CA . GLU A 1 248 ? 15.506 6.280 -8.931 1.00 85.56 248 GLU A CA 1
ATOM 1870 C C . GLU A 1 248 ? 15.161 7.329 -7.867 1.00 85.56 248 GLU A C 1
ATOM 1872 O O . GLU A 1 248 ? 14.703 6.982 -6.780 1.00 85.56 248 GLU A O 1
ATOM 1877 N N . ALA A 1 249 ? 15.316 8.620 -8.178 1.00 85.50 249 ALA A N 1
ATOM 1878 C CA . ALA A 1 249 ? 14.940 9.700 -7.272 1.00 85.50 249 ALA A CA 1
ATOM 1879 C C . ALA A 1 249 ? 13.427 9.725 -7.000 1.00 85.50 249 ALA A C 1
ATOM 1881 O O . ALA A 1 249 ? 13.011 9.920 -5.855 1.00 85.50 249 ALA A O 1
ATOM 1882 N N . PHE A 1 250 ? 12.601 9.508 -8.027 1.00 85.81 250 PHE A N 1
ATOM 1883 C CA . PHE A 1 250 ? 11.150 9.381 -7.884 1.00 85.81 250 PHE A CA 1
ATOM 1884 C C . PHE A 1 250 ? 10.784 8.198 -6.981 1.00 85.81 250 PHE A C 1
ATOM 1886 O O . PHE A 1 250 ? 10.053 8.368 -6.002 1.00 85.81 250 PHE A O 1
ATOM 1893 N N . VAL A 1 251 ? 11.336 7.023 -7.275 1.00 83.44 251 VAL A N 1
ATOM 1894 C CA . VAL A 1 251 ? 11.084 5.780 -6.550 1.00 83.44 251 VAL A CA 1
ATOM 1895 C C . VAL A 1 251 ? 11.548 5.888 -5.099 1.00 83.44 251 VAL A C 1
ATOM 1897 O O . VAL A 1 251 ? 10.816 5.514 -4.186 1.00 83.44 251 VAL A O 1
ATOM 1900 N N . PHE A 1 252 ? 12.723 6.464 -4.853 1.00 83.00 252 PHE A N 1
ATOM 1901 C CA . PHE A 1 252 ? 13.213 6.707 -3.503 1.00 83.00 252 PHE A CA 1
ATOM 1902 C C . PHE A 1 252 ? 12.325 7.703 -2.757 1.00 83.00 252 PHE A C 1
ATOM 1904 O O . PHE A 1 252 ? 11.973 7.482 -1.599 1.00 83.00 252 PHE A O 1
ATOM 1911 N N . LYS A 1 253 ? 11.914 8.799 -3.403 1.00 81.62 253 LYS A N 1
ATOM 1912 C CA . LYS A 1 253 ? 11.053 9.805 -2.772 1.00 81.62 253 LYS A CA 1
ATOM 1913 C C . LYS A 1 253 ? 9.704 9.208 -2.365 1.00 81.62 253 LYS A C 1
ATOM 1915 O O . LYS A 1 253 ? 9.295 9.432 -1.221 1.00 81.62 253 LYS A O 1
ATOM 1920 N N . LYS A 1 254 ? 9.060 8.470 -3.279 1.00 77.62 254 LYS A N 1
ATOM 1921 C CA . LYS A 1 254 ? 7.680 7.967 -3.163 1.00 77.62 254 LYS A CA 1
ATOM 1922 C C . LYS A 1 254 ? 7.581 6.632 -2.415 1.00 77.62 254 LYS A C 1
ATOM 1924 O O . LYS A 1 254 ? 6.718 6.501 -1.560 1.00 77.62 254 LYS A O 1
ATOM 1929 N N . TYR A 1 255 ? 8.499 5.698 -2.663 1.00 76.25 255 TYR A N 1
ATOM 1930 C CA . TYR A 1 255 ? 8.452 4.321 -2.139 1.00 76.25 255 TYR A CA 1
ATOM 1931 C C . TYR A 1 255 ? 9.611 3.965 -1.201 1.00 76.25 255 TYR A C 1
ATOM 1933 O O . TYR A 1 255 ? 9.691 2.837 -0.720 1.00 76.25 255 TYR A O 1
ATOM 1941 N N . LYS A 1 256 ? 10.542 4.898 -0.949 1.00 78.38 256 LYS A N 1
ATOM 1942 C CA . LYS A 1 256 ? 11.748 4.675 -0.123 1.00 78.38 256 LYS A CA 1
ATOM 1943 C C . LYS A 1 256 ? 12.630 3.515 -0.602 1.00 78.38 256 LYS A C 1
ATOM 1945 O O . LYS A 1 256 ? 13.470 3.033 0.152 1.00 78.38 256 LYS A O 1
ATOM 1950 N N . TYR A 1 257 ? 12.481 3.093 -1.857 1.00 79.62 257 TYR A N 1
ATOM 1951 C CA . TYR A 1 257 ? 13.324 2.064 -2.455 1.00 79.62 257 TYR A CA 1
ATOM 1952 C C . TYR A 1 257 ? 14.663 2.659 -2.897 1.00 79.62 257 TYR A C 1
ATOM 1954 O O . TYR A 1 257 ? 14.715 3.739 -3.490 1.00 79.62 257 TYR A O 1
ATOM 1962 N N . LYS A 1 258 ? 15.746 1.939 -2.600 1.00 81.62 258 LYS A N 1
ATOM 1963 C CA . LYS A 1 258 ? 17.108 2.269 -3.014 1.00 81.62 258 LYS A CA 1
ATOM 1964 C C . LYS A 1 258 ? 17.840 0.984 -3.378 1.00 81.62 258 LYS A C 1
ATOM 1966 O O . LYS A 1 258 ? 18.076 0.151 -2.508 1.00 81.62 258 LYS A O 1
ATOM 1971 N N . ASP A 1 259 ? 18.229 0.865 -4.639 1.00 78.94 259 ASP A N 1
ATOM 1972 C CA . ASP A 1 259 ? 19.131 -0.190 -5.083 1.00 78.94 259 ASP A CA 1
ATOM 1973 C C . ASP A 1 259 ? 20.588 0.226 -4.836 1.00 78.94 259 ASP A C 1
ATOM 1975 O O . ASP A 1 259 ? 21.017 1.307 -5.245 1.00 78.94 259 ASP A O 1
ATOM 1979 N N . THR A 1 260 ? 21.346 -0.613 -4.132 1.00 81.75 260 THR A N 1
ATOM 1980 C CA . THR A 1 260 ? 22.780 -0.407 -3.868 1.00 81.75 260 THR A CA 1
ATOM 1981 C C . THR A 1 260 ? 23.678 -1.245 -4.774 1.00 81.75 260 THR A C 1
ATOM 1983 O O . THR A 1 260 ? 24.899 -1.192 -4.635 1.00 81.75 260 THR A O 1
ATOM 1986 N N . THR A 1 261 ? 23.095 -2.032 -5.677 1.00 80.06 261 THR A N 1
ATOM 1987 C CA . THR A 1 261 ? 23.831 -2.889 -6.603 1.00 80.06 261 THR A CA 1
ATOM 1988 C C . THR A 1 261 ? 24.599 -2.027 -7.614 1.00 80.06 261 THR A C 1
ATOM 1990 O O . THR A 1 261 ? 24.003 -1.135 -8.225 1.00 80.06 261 THR A O 1
ATOM 1993 N N . PRO A 1 262 ? 25.914 -2.248 -7.806 1.00 80.62 262 PRO A N 1
ATOM 1994 C CA . PRO A 1 262 ? 26.693 -1.508 -8.796 1.00 80.62 262 PRO A CA 1
ATOM 1995 C C . PRO A 1 262 ? 26.163 -1.718 -10.219 1.00 80.62 262 PRO A C 1
ATOM 1997 O O . PRO A 1 262 ? 25.898 -2.852 -10.609 1.00 80.62 262 PRO A O 1
ATOM 2000 N N . ASP A 1 263 ? 26.100 -0.651 -11.022 1.00 78.62 263 ASP A N 1
ATOM 2001 C CA . ASP A 1 263 ? 25.541 -0.689 -12.386 1.00 78.62 263 ASP A CA 1
ATOM 2002 C C . ASP A 1 263 ? 26.201 -1.764 -13.275 1.00 78.62 263 ASP A C 1
ATOM 2004 O O . ASP A 1 263 ? 25.529 -2.437 -14.051 1.00 78.62 263 ASP A O 1
ATOM 2008 N N . GLY A 1 264 ? 27.511 -1.989 -13.116 1.00 76.69 264 GLY A N 1
ATOM 2009 C CA . GLY A 1 264 ? 28.261 -3.001 -13.871 1.00 76.69 264 GLY A CA 1
ATOM 2010 C C . GLY A 1 264 ? 27.826 -4.449 -13.618 1.00 76.69 264 GLY A C 1
ATOM 2011 O O . GLY A 1 264 ? 28.126 -5.314 -14.431 1.00 76.69 264 GLY A O 1
ATOM 2012 N N . MET A 1 265 ? 27.089 -4.716 -12.535 1.00 81.50 265 MET A N 1
ATOM 2013 C CA . MET A 1 265 ? 26.523 -6.039 -12.239 1.00 81.50 265 MET A CA 1
ATOM 2014 C C . MET A 1 265 ? 25.235 -6.320 -13.027 1.00 81.50 265 MET A C 1
ATOM 2016 O O . MET A 1 265 ? 24.763 -7.455 -13.040 1.00 81.50 265 MET A O 1
ATOM 2020 N N . TYR A 1 266 ? 24.664 -5.300 -13.678 1.00 77.19 266 TYR A N 1
ATOM 2021 C CA . TYR A 1 266 ? 23.471 -5.420 -14.518 1.00 77.19 266 TYR A CA 1
ATOM 2022 C C . TYR A 1 266 ? 23.788 -5.617 -16.004 1.00 77.19 266 TYR A C 1
ATOM 2024 O O . TYR A 1 266 ? 22.874 -5.868 -16.793 1.00 77.19 266 TYR A O 1
ATOM 2032 N N . ALA A 1 267 ? 25.065 -5.519 -16.386 1.00 69.94 267 ALA A N 1
ATOM 2033 C CA . ALA A 1 267 ? 25.532 -5.922 -17.702 1.00 69.94 267 ALA A CA 1
ATOM 2034 C C . ALA A 1 267 ? 25.461 -7.455 -17.786 1.00 69.94 267 ALA A C 1
ATOM 2036 O O . ALA A 1 267 ? 26.210 -8.145 -17.094 1.00 69.94 267 ALA A O 1
ATOM 2037 N N . LYS A 1 268 ? 24.525 -7.978 -18.581 1.00 57.91 268 LYS A N 1
ATOM 2038 C CA . LYS A 1 268 ? 24.480 -9.397 -18.951 1.00 57.91 268 LYS A CA 1
ATOM 2039 C C . LYS A 1 268 ? 25.147 -9.603 -20.299 1.00 57.91 268 LYS A C 1
ATOM 2041 O O . LYS A 1 268 ? 24.901 -8.763 -21.192 1.00 57.91 268 LYS A O 1
#